Protein AF-A8N029-F1 (afdb_monomer_lite)

pLDDT: mean 88.7, std 11.13, range [41.28, 98.62]

Sequence (222 aa):
MASILTLATRHTQLRDAALRFSTAYKKVTGGRAILIGGGATILLGQMARHTKDLDFNVSKMAPRDVKALNAAGIYVRRIGHTLDRFAATVPESEEDAKDAISIDLAVQRDINALIPFTREIEGVTVADERLLIVLKIQCLPERSVASSKKVGSDFEDVMWCASRLHEENIQLPESLSKQLSEDVIRNFFEAVARHSGGDREDVSMAKFFLKMAKIIPESFED

Structure (mmCIF, N/CA/C/O backbone):
data_AF-A8N029-F1
#
_entry.id   AF-A8N029-F1
#
loop_
_atom_site.group_PDB
_atom_site.id
_atom_site.type_symbol
_atom_site.label_atom_id
_atom_site.label_alt_id
_atom_site.label_comp_id
_atom_site.label_asym_id
_atom_site.label_entity_id
_atom_site.label_seq_id
_atom_site.pdbx_PDB_ins_code
_atom_site.Cartn_x
_atom_site.Cartn_y
_atom_site.Cartn_z
_atom_site.occupancy
_atom_site.B_iso_or_equiv
_atom_site.auth_seq_id
_atom_site.auth_comp_id
_atom_site.auth_asym_id
_atom_site.auth_atom_id
_atom_site.pdbx_PDB_model_num
ATOM 1 N N . MET A 1 1 ? -7.042 -26.955 -11.663 1.00 46.53 1 MET A N 1
ATOM 2 C CA . MET A 1 1 ? -8.332 -26.347 -11.258 1.00 46.53 1 MET A CA 1
ATOM 3 C C . MET A 1 1 ? -8.443 -26.038 -9.760 1.00 46.53 1 MET A C 1
ATOM 5 O O . MET A 1 1 ? -9.189 -25.131 -9.427 1.00 46.53 1 MET A O 1
ATOM 9 N N . ALA A 1 2 ? -7.675 -26.678 -8.864 1.00 41.28 2 ALA A N 1
ATOM 10 C CA . ALA A 1 2 ? -7.708 -26.372 -7.425 1.00 41.28 2 ALA A CA 1
ATOM 11 C C . ALA A 1 2 ? -7.081 -25.014 -7.008 1.00 41.28 2 ALA A C 1
ATOM 13 O O . ALA A 1 2 ? -7.445 -24.502 -5.959 1.00 41.28 2 ALA A O 1
ATOM 14 N N . SER A 1 3 ? -6.185 -24.399 -7.801 1.00 57.47 3 SER A N 1
ATOM 15 C CA . SER A 1 3 ? -5.444 -23.188 -7.373 1.00 57.47 3 SER A CA 1
ATOM 16 C C . SER A 1 3 ? -6.160 -21.846 -7.602 1.00 57.47 3 SER A C 1
ATOM 18 O O . SER A 1 3 ? -5.844 -20.866 -6.930 1.00 57.47 3 SER A O 1
ATOM 20 N N . ILE A 1 4 ? -7.126 -21.778 -8.525 1.00 56.44 4 ILE A N 1
ATOM 21 C CA . ILE A 1 4 ? -7.834 -20.525 -8.857 1.00 56.44 4 ILE A CA 1
ATOM 22 C C . ILE A 1 4 ? -8.917 -20.224 -7.814 1.00 56.44 4 ILE A C 1
ATOM 24 O O . ILE A 1 4 ? -9.012 -19.097 -7.334 1.00 56.44 4 ILE A O 1
ATOM 28 N N . LEU A 1 5 ? -9.673 -21.247 -7.396 1.00 57.19 5 LEU A N 1
ATOM 29 C CA . LEU A 1 5 ? -10.669 -21.134 -6.323 1.00 57.19 5 LEU A CA 1
ATOM 30 C C . LEU A 1 5 ? -10.025 -20.667 -5.011 1.00 57.19 5 LEU A C 1
ATOM 32 O O . LEU A 1 5 ? -10.548 -19.769 -4.363 1.00 57.19 5 LEU A O 1
ATOM 36 N N . THR A 1 6 ? -8.838 -21.180 -4.672 1.00 73.38 6 THR A N 1
ATOM 37 C CA . THR A 1 6 ? -8.113 -20.756 -3.464 1.00 73.38 6 THR A CA 1
ATOM 38 C C . THR A 1 6 ? -7.617 -19.311 -3.528 1.00 73.38 6 THR A C 1
ATOM 40 O O . THR A 1 6 ? -7.540 -18.650 -2.495 1.00 73.38 6 THR A O 1
ATOM 43 N N . LEU A 1 7 ? -7.289 -18.801 -4.722 1.00 76.44 7 LEU A N 1
ATOM 44 C CA . LEU A 1 7 ? -6.815 -17.425 -4.883 1.00 76.44 7 LEU A CA 1
ATOM 45 C C . LEU A 1 7 ? -7.958 -16.414 -4.758 1.00 76.44 7 LEU A C 1
ATOM 47 O O . LEU A 1 7 ? -7.832 -15.448 -4.011 1.00 76.44 7 LEU A O 1
ATOM 51 N N . ALA A 1 8 ? -9.088 -16.674 -5.421 1.00 79.50 8 ALA A N 1
ATOM 52 C CA . ALA A 1 8 ? -10.272 -15.821 -5.339 1.00 79.50 8 ALA A CA 1
ATOM 53 C C . ALA A 1 8 ? -10.838 -15.755 -3.909 1.00 79.50 8 ALA A C 1
ATOM 55 O O . ALA A 1 8 ? -11.183 -14.675 -3.419 1.00 79.50 8 ALA A O 1
ATOM 56 N N . THR A 1 9 ? -10.860 -16.890 -3.197 1.00 84.62 9 THR A N 1
ATOM 57 C CA . THR A 1 9 ? -11.206 -16.915 -1.769 1.00 84.62 9 THR A CA 1
ATOM 58 C C . THR A 1 9 ? -10.245 -16.045 -0.965 1.00 84.62 9 THR A C 1
ATOM 60 O O . THR A 1 9 ? -10.692 -15.228 -0.163 1.00 84.62 9 THR A O 1
ATOM 63 N N . ARG A 1 10 ? -8.934 -16.137 -1.226 1.00 86.69 10 ARG A N 1
ATOM 64 C CA . ARG A 1 10 ? -7.946 -15.331 -0.502 1.00 86.69 10 ARG A CA 1
ATOM 65 C C . ARG A 1 10 ? -8.090 -13.834 -0.759 1.00 86.69 10 ARG A C 1
ATOM 67 O O . ARG A 1 10 ? -7.955 -13.045 0.170 1.00 86.69 10 ARG A O 1
ATOM 74 N N . HIS A 1 11 ? -8.366 -13.429 -1.995 1.00 90.50 11 HIS A N 1
ATOM 75 C CA . HIS A 1 11 ? -8.628 -12.025 -2.325 1.00 90.50 11 HIS A CA 1
ATOM 76 C C . HIS A 1 11 ? -9.855 -11.495 -1.589 1.00 90.50 11 HIS A C 1
ATOM 78 O O . HIS A 1 11 ? -9.804 -10.398 -1.040 1.00 90.50 11 HIS A O 1
ATOM 84 N N . THR A 1 12 ? -10.911 -12.305 -1.499 1.00 90.62 12 THR A N 1
ATOM 85 C CA . THR A 1 12 ? -12.118 -11.962 -0.735 1.00 90.62 12 THR A CA 1
ATOM 86 C C . THR A 1 12 ? -11.794 -11.773 0.749 1.00 90.62 12 THR A C 1
ATOM 88 O O . THR A 1 12 ? -12.123 -10.735 1.312 1.00 90.62 12 THR A O 1
ATOM 91 N N . GLN A 1 13 ? -11.051 -12.704 1.360 1.00 91.00 13 GLN A N 1
ATOM 92 C CA . GLN A 1 13 ? -10.610 -12.595 2.760 1.00 91.00 13 GLN A CA 1
ATOM 93 C C . GLN A 1 13 ? -9.795 -11.318 3.024 1.00 91.00 13 GLN A C 1
ATOM 95 O O . GLN A 1 13 ? -10.033 -10.608 4.001 1.00 91.00 13 GLN A O 1
ATOM 100 N N . LEU A 1 14 ? -8.837 -11.001 2.145 1.00 93.50 14 LEU A N 1
ATOM 101 C CA . LEU A 1 14 ? -8.007 -9.797 2.257 1.00 93.50 14 LEU A CA 1
ATOM 102 C C . LEU A 1 14 ? -8.848 -8.520 2.165 1.00 93.50 14 LEU A C 1
ATOM 104 O O . LEU A 1 14 ? -8.657 -7.594 2.951 1.00 93.50 14 LEU A O 1
ATOM 108 N N . ARG A 1 15 ? -9.791 -8.482 1.226 1.00 94.38 15 ARG A N 1
ATOM 109 C CA . ARG A 1 15 ? -10.701 -7.356 1.018 1.00 94.38 15 ARG A CA 1
ATOM 110 C C . ARG A 1 15 ? -11.621 -7.141 2.218 1.00 94.38 15 ARG A C 1
ATOM 112 O O . ARG A 1 15 ? -11.704 -6.026 2.732 1.00 94.38 15 ARG A O 1
ATOM 119 N N . ASP A 1 16 ? -12.232 -8.206 2.727 1.00 94.00 16 ASP A N 1
ATOM 120 C CA . ASP A 1 16 ? -13.132 -8.140 3.879 1.00 94.00 16 ASP A CA 1
ATOM 121 C C . ASP A 1 16 ? -12.374 -7.715 5.150 1.00 94.00 16 ASP A C 1
ATOM 123 O O . ASP A 1 16 ? -12.857 -6.890 5.932 1.00 94.00 16 ASP A O 1
ATOM 127 N N . ALA A 1 17 ? -11.141 -8.202 5.335 1.00 95.12 17 ALA A N 1
ATOM 128 C CA . ALA A 1 17 ? -10.267 -7.763 6.420 1.00 95.12 17 ALA A CA 1
ATOM 129 C C . ALA A 1 17 ? -9.863 -6.284 6.291 1.00 95.12 17 ALA A C 1
ATOM 131 O O . ALA A 1 17 ? -9.895 -5.557 7.289 1.00 95.12 17 ALA A O 1
ATOM 132 N N . ALA A 1 18 ? -9.537 -5.815 5.081 1.00 97.31 18 ALA A N 1
ATOM 133 C CA . ALA A 1 18 ? -9.213 -4.413 4.817 1.00 97.31 18 ALA A CA 1
ATOM 134 C C . ALA A 1 18 ? -10.403 -3.487 5.125 1.00 97.31 18 ALA A C 1
ATOM 136 O O . ALA A 1 18 ? -10.225 -2.442 5.761 1.00 97.31 18 ALA A O 1
ATOM 137 N N . LEU A 1 19 ? -11.620 -3.892 4.746 1.00 97.25 19 LEU A N 1
ATOM 138 C CA . LEU A 1 19 ? -12.858 -3.163 5.026 1.00 97.25 19 LEU A CA 1
ATOM 139 C C . LEU A 1 19 ? -13.161 -3.103 6.526 1.00 97.25 19 LEU A C 1
ATOM 141 O O . LEU A 1 19 ? -13.432 -2.025 7.070 1.00 97.25 19 LEU A O 1
ATOM 145 N N . ARG A 1 20 ? -13.078 -4.244 7.221 1.00 96.25 20 ARG A N 1
ATOM 146 C CA . ARG A 1 20 ? -13.279 -4.319 8.676 1.00 96.25 20 ARG A CA 1
ATOM 147 C C . ARG A 1 20 ? -12.283 -3.438 9.419 1.00 96.25 20 ARG A C 1
ATOM 149 O O . ARG A 1 20 ? -12.694 -2.651 10.274 1.00 96.25 20 ARG A O 1
ATOM 156 N N . PHE A 1 21 ? -10.999 -3.518 9.063 1.00 97.50 21 PHE A N 1
ATOM 157 C CA . PHE A 1 21 ? -9.966 -2.671 9.652 1.00 97.50 21 PHE A CA 1
ATOM 158 C C . PHE A 1 21 ? -10.242 -1.184 9.403 1.00 97.50 21 PHE A C 1
ATOM 160 O O . PHE A 1 21 ? -10.290 -0.410 10.358 1.00 97.50 21 PHE A O 1
ATOM 167 N N . SER A 1 22 ? -10.485 -0.784 8.150 1.00 97.69 22 SER A N 1
ATOM 168 C CA . SER A 1 22 ? -10.707 0.621 7.774 1.00 97.69 22 SER A CA 1
ATOM 169 C C . SER A 1 22 ? -11.921 1.219 8.489 1.00 97.69 22 SER A C 1
ATOM 171 O O . SER A 1 22 ? -11.853 2.326 9.032 1.00 97.69 22 SER A O 1
ATOM 173 N N . THR A 1 23 ? -13.009 0.450 8.575 1.00 97.00 23 THR A N 1
ATOM 174 C CA . THR A 1 23 ? -14.241 0.841 9.271 1.00 97.00 23 THR A CA 1
ATOM 175 C C . THR A 1 23 ? -14.004 1.013 10.770 1.00 97.00 23 THR A C 1
ATOM 177 O O . THR A 1 23 ? -14.351 2.052 11.342 1.00 97.00 23 THR A O 1
ATOM 180 N N . ALA A 1 24 ? -13.383 0.020 11.416 1.00 97.19 24 ALA A N 1
ATOM 181 C CA . ALA A 1 24 ? -13.086 0.061 12.845 1.00 97.19 24 ALA A CA 1
ATOM 182 C C . ALA A 1 24 ? -12.118 1.203 13.185 1.00 97.19 24 ALA A C 1
ATOM 184 O O . ALA A 1 24 ? -12.373 1.972 14.113 1.00 97.19 24 ALA A O 1
ATOM 185 N N . TYR A 1 25 ? -11.051 1.372 12.400 1.00 97.94 25 TYR A N 1
ATOM 186 C CA . TYR A 1 25 ? -10.054 2.418 12.599 1.00 97.94 25 TYR A CA 1
ATOM 187 C C . TYR A 1 25 ? -10.659 3.816 12.480 1.00 97.94 25 TYR A C 1
ATOM 189 O O . TYR A 1 25 ? -10.462 4.644 13.377 1.00 97.94 25 TYR A O 1
ATOM 197 N N . LYS A 1 26 ? -11.452 4.075 11.433 1.00 97.19 26 LYS A N 1
ATOM 198 C CA . LYS A 1 26 ? -12.150 5.355 11.257 1.00 97.19 26 LYS A CA 1
ATOM 199 C C . LYS A 1 26 ? -13.109 5.632 12.415 1.00 97.19 26 LYS A C 1
ATOM 201 O O . LYS A 1 26 ? -13.096 6.735 12.956 1.00 97.19 26 LYS A O 1
ATOM 206 N N . LYS A 1 27 ? -13.896 4.635 12.837 1.00 97.00 27 LYS A N 1
ATOM 207 C CA . LYS A 1 27 ? -14.861 4.763 13.943 1.00 97.00 27 LYS A CA 1
ATOM 208 C C . LYS A 1 27 ? -14.186 5.055 15.284 1.00 97.00 27 LYS A C 1
ATOM 210 O O . LYS A 1 27 ? -14.653 5.909 16.028 1.00 97.00 27 LYS A O 1
ATOM 215 N N . VAL A 1 28 ? -13.112 4.335 15.599 1.00 96.69 28 VAL A N 1
ATOM 216 C CA . VAL A 1 28 ? -12.443 4.403 16.905 1.00 96.69 28 VAL A CA 1
ATOM 217 C C . VAL A 1 28 ? -11.551 5.635 17.024 1.00 96.69 28 VAL A C 1
ATOM 219 O O . VAL A 1 28 ? -11.531 6.290 18.063 1.00 96.69 28 VAL A O 1
ATOM 222 N N . THR A 1 29 ? -10.800 5.954 15.970 1.00 95.38 29 THR A N 1
ATOM 223 C CA . THR A 1 29 ? -9.753 6.983 16.041 1.00 95.38 29 THR A CA 1
ATOM 224 C C . THR A 1 29 ? -10.176 8.311 15.414 1.00 95.38 29 THR A C 1
ATOM 226 O O . THR A 1 29 ? -9.552 9.343 15.684 1.00 95.38 29 THR A O 1
ATOM 229 N N . GLY A 1 30 ? -11.185 8.309 14.533 1.00 94.81 30 GLY A N 1
ATOM 230 C CA . GLY A 1 30 ? -11.481 9.429 13.632 1.00 94.81 30 GLY A CA 1
ATOM 231 C C . GLY A 1 30 ? -10.340 9.743 12.652 1.00 94.81 30 GLY A C 1
ATOM 232 O O . GLY A 1 30 ? -10.315 10.821 12.065 1.00 94.81 30 GLY A O 1
ATOM 233 N N . GLY A 1 31 ? -9.342 8.862 12.551 1.00 94.88 31 GLY A N 1
ATOM 234 C CA . GLY A 1 31 ? -8.163 9.016 11.712 1.00 94.88 31 GLY A CA 1
ATOM 235 C C . GLY A 1 31 ? -8.374 8.531 10.280 1.00 94.88 31 GLY A C 1
ATOM 236 O O . GLY A 1 31 ? -9.434 8.027 9.913 1.00 94.88 31 GLY A O 1
ATOM 237 N N . ARG A 1 32 ? -7.316 8.670 9.479 1.00 96.38 32 ARG A N 1
ATOM 238 C CA . ARG A 1 32 ? -7.226 8.160 8.105 1.00 96.38 32 ARG A CA 1
ATOM 239 C C . ARG A 1 32 ? -6.322 6.934 8.050 1.00 96.38 32 ARG A C 1
ATOM 241 O O . ARG A 1 32 ? -5.316 6.898 8.762 1.00 96.38 32 ARG A O 1
ATOM 248 N N . ALA A 1 33 ? -6.678 5.976 7.208 1.00 98.06 33 ALA A N 1
ATOM 249 C CA . ALA A 1 33 ? -5.880 4.801 6.894 1.00 98.06 33 ALA A CA 1
ATOM 250 C C . ALA A 1 33 ? -5.825 4.658 5.370 1.00 98.06 33 ALA A C 1
ATOM 252 O O . ALA A 1 33 ? -6.844 4.866 4.720 1.00 98.06 33 ALA A O 1
ATOM 253 N N . ILE A 1 34 ? -4.656 4.350 4.816 1.00 98.62 34 ILE A N 1
ATOM 254 C CA . ILE A 1 34 ? -4.447 4.114 3.385 1.00 98.62 34 ILE A CA 1
ATOM 255 C C . ILE A 1 34 ? -3.871 2.711 3.236 1.00 98.62 34 ILE A C 1
ATOM 257 O O . ILE A 1 34 ? -2.787 2.447 3.760 1.00 98.62 34 ILE A O 1
ATOM 261 N N . LEU A 1 35 ? -4.588 1.831 2.537 1.00 98.62 35 LEU A N 1
ATOM 262 C CA . LEU A 1 35 ? -4.084 0.517 2.150 1.00 98.62 35 LEU A CA 1
ATOM 263 C C . LEU A 1 35 ? -3.001 0.697 1.080 1.00 98.62 35 LEU A C 1
ATOM 265 O O . LEU A 1 35 ? -3.233 1.364 0.071 1.00 98.62 35 LEU A O 1
ATOM 269 N N . ILE A 1 36 ? -1.837 0.089 1.295 1.00 97.69 36 ILE A N 1
ATOM 270 C CA . ILE A 1 36 ? -0.697 0.082 0.372 1.00 97.69 36 ILE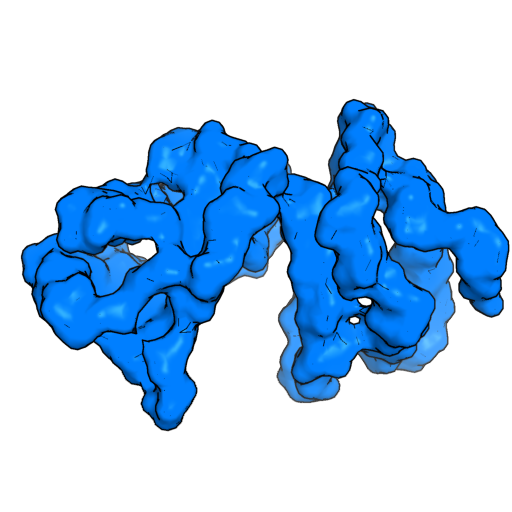 A CA 1
ATOM 271 C C . ILE A 1 36 ? -0.263 -1.366 0.076 1.00 97.69 36 ILE A C 1
ATOM 273 O O . ILE A 1 36 ? -0.915 -2.331 0.483 1.00 97.69 36 ILE A O 1
ATOM 277 N N . GLY A 1 37 ? 0.847 -1.528 -0.646 1.00 94.69 37 GLY A N 1
ATOM 278 C CA . GLY A 1 37 ? 1.487 -2.829 -0.834 1.00 94.69 37 GLY A CA 1
ATOM 279 C C . GLY A 1 37 ? 0.667 -3.798 -1.689 1.00 94.69 37 GLY A C 1
ATOM 280 O O . GLY A 1 37 ? -0.146 -3.393 -2.514 1.00 94.69 37 GLY A O 1
ATOM 281 N N . GLY A 1 38 ? 0.898 -5.101 -1.504 1.00 94.50 38 GLY A N 1
ATOM 282 C CA . GLY A 1 38 ? 0.285 -6.132 -2.353 1.00 94.50 38 GLY A CA 1
ATOM 283 C C . GLY A 1 38 ? -1.240 -6.212 -2.221 1.00 94.50 38 GLY A C 1
ATOM 284 O O . GLY A 1 38 ? -1.920 -6.541 -3.189 1.00 94.50 38 GLY A O 1
ATOM 285 N N . GLY A 1 39 ? -1.786 -5.884 -1.043 1.00 95.88 39 GLY A N 1
ATOM 286 C CA . GLY A 1 39 ? -3.234 -5.819 -0.828 1.00 95.88 39 GLY A CA 1
ATOM 287 C C . GLY A 1 39 ? -3.886 -4.720 -1.667 1.00 95.88 39 GLY A C 1
ATOM 288 O O . GLY A 1 39 ? -4.894 -4.971 -2.323 1.00 95.88 39 GLY A O 1
ATOM 289 N N . ALA A 1 40 ? -3.276 -3.530 -1.712 1.00 97.62 40 ALA A N 1
ATOM 290 C CA . ALA A 1 40 ? -3.733 -2.438 -2.570 1.00 97.62 40 ALA A CA 1
ATOM 291 C C . ALA A 1 40 ? -3.695 -2.822 -4.054 1.00 97.62 40 ALA A C 1
ATOM 293 O O . ALA A 1 40 ? -4.679 -2.633 -4.763 1.00 97.62 40 ALA A O 1
ATOM 294 N N . THR A 1 41 ? -2.594 -3.433 -4.499 1.00 96.56 41 THR A N 1
ATOM 295 C CA . THR A 1 41 ? -2.418 -3.896 -5.880 1.00 96.56 41 THR A CA 1
ATOM 296 C C . THR A 1 41 ? -3.506 -4.888 -6.320 1.00 96.56 41 THR A C 1
ATOM 298 O O . THR A 1 41 ? -4.029 -4.789 -7.431 1.00 96.56 41 THR A O 1
ATOM 301 N N . ILE A 1 42 ? -3.918 -5.810 -5.438 1.00 95.44 42 ILE A N 1
ATOM 302 C CA . ILE A 1 42 ? -5.051 -6.716 -5.699 1.00 95.44 42 ILE A CA 1
ATOM 303 C C . ILE A 1 42 ? -6.355 -5.926 -5.836 1.00 95.44 42 ILE A C 1
ATOM 305 O O . ILE A 1 42 ? -7.076 -6.121 -6.811 1.00 95.44 42 ILE A O 1
ATOM 309 N N . LEU A 1 43 ? -6.653 -5.023 -4.894 1.00 95.88 43 LEU A N 1
ATOM 310 C CA . LEU A 1 43 ? -7.897 -4.241 -4.911 1.00 95.88 43 LEU A CA 1
ATOM 311 C C . LEU A 1 43 ? -8.003 -3.311 -6.131 1.00 95.88 43 LEU A C 1
ATOM 313 O O . LEU A 1 43 ? -9.112 -3.018 -6.569 1.00 95.88 43 LEU A O 1
ATOM 317 N N . LEU A 1 44 ? -6.877 -2.882 -6.705 1.00 95.75 44 LEU A N 1
ATOM 318 C CA . LEU A 1 44 ? -6.845 -2.101 -7.944 1.00 95.75 44 LEU A CA 1
ATOM 319 C C . LEU A 1 44 ? -6.994 -2.938 -9.225 1.00 95.75 44 LEU A C 1
ATOM 321 O O . LEU A 1 44 ? -7.116 -2.360 -10.303 1.00 95.75 44 LEU A O 1
ATOM 325 N N . GLY A 1 45 ? -6.986 -4.273 -9.143 1.00 93.38 45 GLY A N 1
ATOM 326 C CA . GLY A 1 45 ? -7.288 -5.136 -10.288 1.00 93.38 45 GLY A CA 1
ATOM 327 C C . GLY A 1 45 ? -6.210 -6.146 -10.685 1.00 93.38 45 GLY A C 1
ATOM 328 O O . GLY A 1 45 ? -6.443 -6.917 -11.617 1.00 93.38 45 GLY A O 1
ATOM 329 N N . GLN A 1 46 ? -5.049 -6.209 -10.019 1.00 93.19 46 GLN A N 1
ATOM 330 C CA . GLN A 1 46 ? -4.011 -7.190 -10.371 1.00 93.19 46 GLN A CA 1
ATOM 331 C C . GLN A 1 46 ? -4.351 -8.591 -9.830 1.00 93.19 46 GLN A C 1
ATOM 333 O O . GLN A 1 46 ? -3.799 -9.063 -8.837 1.00 93.19 46 GLN A O 1
ATOM 338 N N . MET A 1 47 ? -5.260 -9.293 -10.507 1.00 87.12 47 MET A N 1
ATOM 339 C CA . MET A 1 47 ? -5.803 -10.584 -10.050 1.00 87.12 47 MET A CA 1
ATOM 340 C C . MET A 1 47 ? -4.781 -11.734 -10.019 1.00 87.12 47 MET A C 1
ATOM 342 O O . MET A 1 47 ? -5.003 -12.738 -9.349 1.00 87.12 47 MET A O 1
ATOM 346 N N . ALA A 1 48 ? -3.644 -11.607 -10.708 1.00 88.50 48 ALA A N 1
ATOM 347 C CA . ALA A 1 48 ? -2.552 -12.583 -10.628 1.00 88.50 48 ALA A CA 1
ATOM 348 C C . ALA A 1 48 ? -1.686 -12.416 -9.362 1.00 88.50 48 ALA A C 1
ATOM 350 O O . ALA A 1 48 ? -0.846 -13.263 -9.063 1.00 88.50 48 ALA A O 1
ATOM 351 N N . ARG A 1 49 ? -1.862 -11.323 -8.606 1.00 90.00 49 ARG A N 1
ATOM 352 C CA . ARG A 1 49 ? -1.018 -11.001 -7.459 1.00 90.00 49 ARG A CA 1
ATOM 353 C C . ARG A 1 49 ? -1.365 -11.864 -6.245 1.00 90.00 49 ARG A C 1
ATOM 355 O O . ARG A 1 49 ? -2.514 -11.951 -5.807 1.00 90.00 49 ARG A O 1
ATOM 362 N N . HIS A 1 50 ? -0.331 -12.449 -5.643 1.00 89.38 50 HIS A N 1
ATOM 363 C CA . HIS A 1 50 ? -0.441 -13.261 -4.430 1.00 89.38 50 HIS A CA 1
ATOM 364 C C . HIS A 1 50 ? 0.122 -12.540 -3.201 1.00 89.38 50 HIS A C 1
ATOM 366 O O . HIS A 1 50 ? 1.337 -12.442 -3.053 1.00 89.38 50 HIS A O 1
ATOM 372 N N . THR A 1 51 ? -0.729 -12.114 -2.269 1.00 90.56 51 THR A N 1
ATOM 373 C CA . THR A 1 51 ? -0.293 -11.632 -0.947 1.00 90.56 51 THR A CA 1
ATOM 374 C C . THR A 1 51 ? -1.003 -12.383 0.176 1.00 90.56 51 THR A C 1
ATOM 376 O O . THR A 1 51 ? -2.036 -13.022 -0.040 1.00 90.56 51 THR A O 1
ATOM 379 N N . LYS A 1 52 ? -0.429 -12.353 1.379 1.00 90.38 52 LYS A N 1
ATOM 380 C CA . LYS A 1 52 ? -1.005 -13.000 2.570 1.00 90.38 52 LYS A CA 1
ATOM 381 C C . LYS A 1 52 ? -1.382 -12.004 3.656 1.00 90.38 52 LYS A C 1
ATOM 383 O O . LYS A 1 52 ? -2.205 -12.344 4.502 1.00 90.38 52 LYS A O 1
ATOM 388 N N . ASP A 1 53 ? -0.788 -10.827 3.616 1.00 92.31 53 ASP A N 1
ATOM 389 C CA . ASP A 1 53 ? -0.897 -9.741 4.570 1.00 92.31 53 ASP A CA 1
ATOM 390 C C . ASP A 1 53 ? -1.387 -8.461 3.886 1.00 92.31 53 ASP A C 1
ATOM 392 O O . ASP A 1 53 ? -1.439 -8.348 2.655 1.00 92.31 53 ASP A O 1
ATOM 396 N N . LEU A 1 54 ? -1.798 -7.518 4.727 1.00 96.94 54 LEU A N 1
ATOM 397 C CA . LEU A 1 54 ? -2.174 -6.165 4.347 1.00 96.94 54 LEU A CA 1
ATOM 398 C C . LEU A 1 54 ? -1.169 -5.181 4.946 1.00 96.94 54 LEU A C 1
ATOM 400 O O . LEU A 1 54 ? -0.691 -5.380 6.059 1.00 96.94 54 LEU A O 1
ATOM 404 N N . ASP A 1 55 ? -0.918 -4.083 4.248 1.00 97.19 55 ASP A N 1
ATOM 405 C CA . ASP A 1 55 ? -0.059 -3.003 4.721 1.00 97.19 55 ASP A CA 1
ATOM 406 C C . ASP A 1 55 ? -0.881 -1.710 4.741 1.00 97.19 55 ASP A C 1
ATOM 408 O O . ASP A 1 55 ? -1.474 -1.341 3.727 1.00 97.19 55 ASP A O 1
ATOM 412 N N . PHE A 1 56 ? -0.929 -1.007 5.873 1.00 98.44 56 PHE A N 1
ATOM 413 C CA . PHE A 1 56 ? -1.600 0.290 5.974 1.00 98.44 56 PHE A CA 1
ATOM 414 C C . PHE A 1 56 ? -0.677 1.374 6.521 1.00 98.44 56 PHE A C 1
ATOM 416 O O . PHE A 1 56 ? -0.061 1.228 7.578 1.00 98.44 56 PHE A O 1
ATOM 423 N N . ASN A 1 57 ? -0.719 2.532 5.868 1.00 98.06 57 ASN A N 1
ATOM 424 C CA . ASN A 1 57 ? -0.311 3.786 6.486 1.00 98.06 57 ASN A CA 1
ATOM 425 C C . ASN A 1 57 ? -1.497 4.366 7.261 1.00 98.06 57 ASN A C 1
ATOM 427 O O . ASN A 1 57 ? -2.599 4.474 6.726 1.00 98.06 57 ASN A O 1
ATOM 431 N N . VAL A 1 58 ? -1.289 4.765 8.514 1.00 97.75 58 VAL A N 1
ATOM 432 C CA . VAL A 1 58 ? -2.329 5.324 9.386 1.00 97.75 58 VAL A CA 1
ATOM 433 C C . VAL A 1 58 ? -1.927 6.689 9.933 1.00 97.75 58 VAL A C 1
ATOM 435 O O . VAL A 1 58 ? -0.768 6.943 10.235 1.00 97.75 58 VAL A O 1
ATOM 438 N N . SER A 1 59 ? -2.894 7.590 10.094 1.00 96.88 59 SER A N 1
ATOM 439 C CA . SER A 1 59 ? -2.631 8.980 10.505 1.00 96.88 59 SER A CA 1
ATOM 440 C C . SER A 1 59 ? -2.064 9.133 11.919 1.00 96.88 59 SER A C 1
ATOM 442 O O . SER A 1 59 ? -1.363 10.098 12.216 1.00 96.88 59 SER A O 1
ATOM 444 N N . LYS A 1 60 ? -2.433 8.220 12.821 1.00 94.88 60 LYS A N 1
ATOM 445 C CA . LYS A 1 60 ? -2.091 8.259 14.246 1.00 94.88 60 LYS A CA 1
ATOM 446 C C . LYS A 1 60 ? -2.370 6.913 14.904 1.00 94.88 60 LYS A C 1
ATOM 448 O O . LYS A 1 60 ? -3.241 6.168 14.455 1.00 94.88 60 LYS A O 1
ATOM 453 N N . MET A 1 61 ? -1.675 6.638 15.999 1.00 94.88 61 MET A N 1
ATOM 454 C CA . MET A 1 61 ? -1.969 5.494 16.857 1.00 94.88 61 MET A CA 1
ATOM 455 C C . MET A 1 61 ? -1.492 5.778 18.285 1.00 94.88 61 MET A C 1
ATOM 457 O O . MET A 1 61 ? -0.292 5.789 18.559 1.00 94.88 61 MET A O 1
ATOM 461 N N . ALA A 1 62 ? -2.423 6.030 19.203 1.00 93.12 62 ALA A N 1
ATOM 462 C CA . ALA A 1 62 ? -2.147 6.185 20.630 1.00 93.12 62 ALA A CA 1
ATOM 463 C C . ALA A 1 62 ? -2.491 4.900 21.414 1.00 93.12 62 ALA A C 1
ATOM 465 O O . ALA A 1 62 ? -3.293 4.090 20.948 1.00 93.12 62 ALA A O 1
ATOM 466 N N . PRO A 1 63 ? -1.981 4.713 22.650 1.00 93.19 63 PRO A N 1
ATOM 467 C CA . PRO A 1 63 ? -2.312 3.538 23.467 1.00 93.19 63 PRO A CA 1
ATOM 468 C C . PRO A 1 63 ? -3.821 3.319 23.679 1.00 93.19 63 PRO A C 1
ATOM 470 O O . PRO A 1 63 ? -4.290 2.182 23.718 1.00 93.19 63 PRO A O 1
ATOM 473 N N . ARG A 1 64 ? -4.601 4.405 23.770 1.00 95.31 64 ARG A N 1
ATOM 474 C CA . ARG A 1 64 ? -6.070 4.334 23.863 1.00 95.31 64 ARG A CA 1
ATOM 475 C C . ARG A 1 64 ? -6.724 3.794 22.587 1.00 95.31 64 ARG A C 1
ATOM 477 O O . ARG A 1 64 ? -7.710 3.073 22.682 1.00 95.31 64 ARG A O 1
ATOM 484 N N . ASP A 1 65 ? -6.154 4.116 21.427 1.00 96.06 65 ASP A N 1
ATOM 485 C CA . ASP A 1 65 ? -6.662 3.694 20.121 1.00 96.06 65 ASP A CA 1
ATOM 486 C C . ASP A 1 65 ? -6.440 2.187 19.952 1.00 96.06 65 ASP A C 1
ATOM 488 O O . ASP A 1 65 ? -7.353 1.475 19.550 1.00 96.06 65 ASP A O 1
ATOM 492 N N . VAL A 1 66 ? -5.274 1.685 20.380 1.00 95.12 66 VAL A N 1
ATOM 493 C CA . VAL A 1 66 ? -4.965 0.245 20.438 1.00 95.12 66 VAL A CA 1
ATOM 494 C C . VAL A 1 66 ? -5.989 -0.501 21.295 1.00 95.12 66 VAL A C 1
ATOM 496 O O . VAL A 1 66 ? -6.576 -1.481 20.845 1.00 95.12 66 VAL A O 1
ATOM 499 N N . LYS A 1 67 ? -6.261 -0.023 22.518 1.00 95.25 67 LYS A N 1
ATOM 500 C CA . LYS A 1 67 ? -7.249 -0.658 23.406 1.00 95.25 67 LYS A CA 1
ATOM 501 C C . LYS A 1 67 ? -8.645 -0.689 22.777 1.00 95.25 67 LYS A C 1
ATOM 503 O O . LYS A 1 67 ? -9.343 -1.693 22.890 1.00 95.25 67 LYS A O 1
ATOM 508 N N . ALA A 1 68 ? -9.052 0.401 22.131 1.00 96.38 68 ALA A N 1
ATOM 509 C CA . ALA A 1 68 ? -10.369 0.508 21.520 1.00 96.38 68 ALA A CA 1
ATOM 510 C C . ALA A 1 68 ? -10.500 -0.315 20.223 1.00 96.38 68 ALA A C 1
ATOM 512 O O . ALA A 1 68 ? -11.560 -0.885 19.985 1.00 96.38 68 ALA A O 1
ATOM 513 N N . LEU A 1 69 ? -9.430 -0.458 19.434 1.00 96.44 69 LEU A N 1
ATOM 514 C CA . LEU A 1 69 ? -9.380 -1.384 18.296 1.00 96.44 69 LEU A CA 1
ATOM 515 C C . LEU A 1 69 ? -9.476 -2.843 18.754 1.00 96.44 69 LEU A C 1
ATOM 517 O O . LEU A 1 69 ? -10.277 -3.596 18.203 1.00 96.44 69 LEU A O 1
ATOM 521 N N . ASN A 1 70 ? -8.761 -3.211 19.823 1.00 95.25 70 ASN A N 1
ATOM 522 C CA . ASN A 1 70 ? -8.844 -4.555 20.404 1.00 95.25 70 ASN A CA 1
ATOM 523 C C . ASN A 1 70 ? -10.267 -4.868 20.885 1.00 95.25 70 ASN A C 1
ATOM 525 O O . ASN A 1 70 ? -10.772 -5.960 20.646 1.00 95.25 70 ASN A O 1
ATOM 529 N N . ALA A 1 71 ? -10.941 -3.896 21.509 1.00 93.44 71 ALA A N 1
ATOM 530 C CA . ALA A 1 71 ? -12.342 -4.028 21.912 1.00 93.44 71 ALA A CA 1
ATOM 531 C C . ALA A 1 71 ? -13.315 -4.123 20.718 1.00 93.44 71 ALA A C 1
ATOM 533 O O . ALA A 1 71 ? -14.419 -4.632 20.875 1.00 93.44 71 ALA A O 1
ATOM 534 N N . ALA A 1 72 ? -12.912 -3.653 19.535 1.00 93.25 72 ALA A N 1
ATOM 535 C CA . ALA A 1 72 ? -13.662 -3.774 18.286 1.00 93.25 72 ALA A CA 1
ATOM 536 C C . ALA A 1 72 ? -13.313 -5.048 17.485 1.00 93.25 72 ALA A C 1
ATOM 538 O O . ALA A 1 72 ? -13.706 -5.159 16.324 1.00 93.25 72 ALA A O 1
ATOM 539 N N . GLY A 1 73 ? -12.562 -5.989 18.070 1.00 92.00 73 GLY A N 1
ATOM 540 C CA . GLY A 1 73 ? -12.188 -7.252 17.423 1.00 92.00 73 GLY A CA 1
ATOM 541 C C . GLY A 1 73 ? -11.019 -7.145 16.438 1.00 92.00 73 GLY A C 1
ATOM 542 O O . GLY A 1 73 ? -10.816 -8.048 15.630 1.00 92.00 73 GLY A O 1
ATOM 543 N N . ILE A 1 74 ? -10.251 -6.051 16.484 1.00 94.81 74 ILE A N 1
ATOM 544 C CA . ILE A 1 74 ? -9.023 -5.862 15.703 1.00 94.81 74 ILE A CA 1
ATOM 545 C C . ILE A 1 74 ? -7.8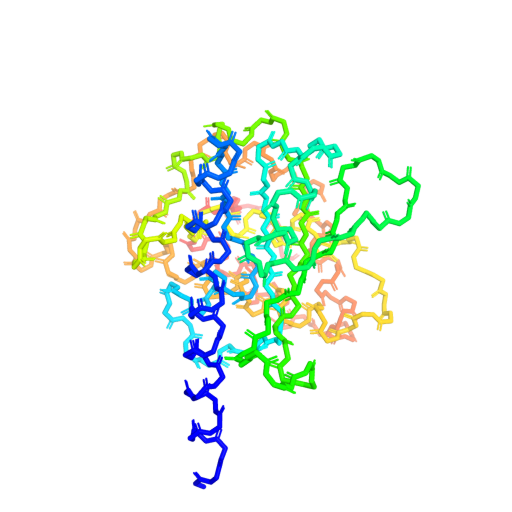45 -5.911 16.673 1.00 94.81 74 ILE A C 1
ATOM 547 O O . ILE A 1 74 ? -7.599 -4.948 17.395 1.00 94.81 74 ILE A O 1
ATOM 551 N N . TYR A 1 75 ? -7.108 -7.020 16.705 1.00 93.94 75 TYR A N 1
ATOM 552 C CA . TYR A 1 75 ? -6.041 -7.212 17.688 1.00 93.94 75 TYR A CA 1
ATOM 553 C C . TYR A 1 75 ? -4.764 -6.494 17.262 1.00 93.94 75 TYR A C 1
ATOM 555 O O . TYR A 1 75 ? -4.005 -7.000 16.442 1.00 93.94 75 TYR A O 1
ATOM 563 N N . VAL A 1 76 ? -4.522 -5.317 17.831 1.00 94.94 76 VAL A N 1
ATOM 564 C CA . VAL A 1 76 ? -3.369 -4.455 17.579 1.00 94.94 76 VAL A CA 1
ATOM 565 C C . VAL A 1 76 ? -2.346 -4.556 18.708 1.00 94.94 76 VAL A C 1
ATOM 567 O O . VAL A 1 76 ? -2.675 -4.532 19.898 1.00 94.94 76 VAL A O 1
ATOM 570 N N . ARG A 1 77 ? -1.068 -4.596 18.333 1.00 93.56 77 ARG A N 1
ATOM 571 C CA . ARG A 1 77 ? 0.084 -4.492 19.238 1.00 93.56 77 ARG A CA 1
ATOM 572 C C . ARG A 1 77 ? 1.206 -3.685 18.592 1.00 93.56 77 ARG A C 1
ATOM 574 O O . ARG A 1 77 ? 1.383 -3.716 17.378 1.00 93.56 77 ARG A O 1
ATOM 581 N N . ARG A 1 78 ? 2.007 -2.989 19.398 1.00 92.00 78 ARG A N 1
ATOM 582 C CA . ARG A 1 78 ? 3.213 -2.301 18.908 1.00 92.00 78 ARG A CA 1
ATOM 583 C C . ARG A 1 78 ? 4.285 -3.323 18.499 1.00 92.00 78 ARG A C 1
ATOM 585 O O . ARG A 1 78 ? 4.386 -4.381 19.123 1.00 92.00 78 ARG A O 1
ATOM 592 N N . ILE A 1 79 ? 5.065 -3.020 17.458 1.00 89.69 79 ILE A N 1
ATOM 593 C CA . ILE A 1 79 ? 6.207 -3.840 17.021 1.00 89.69 79 ILE A CA 1
ATOM 594 C C . ILE A 1 79 ? 7.510 -3.123 17.372 1.00 89.69 79 ILE A C 1
ATOM 596 O O . ILE A 1 79 ? 7.723 -1.988 16.959 1.00 89.69 79 ILE A O 1
ATOM 600 N N . GLY A 1 80 ? 8.409 -3.814 18.075 1.00 78.19 80 GLY A N 1
ATOM 601 C CA . GLY A 1 80 ? 9.753 -3.314 18.363 1.00 78.19 80 GLY A CA 1
ATOM 602 C C . GLY A 1 80 ? 9.778 -2.060 19.244 1.00 78.19 80 GLY A C 1
ATOM 603 O O . GLY A 1 80 ? 8.842 -1.775 19.992 1.00 78.19 80 GLY A O 1
ATOM 604 N N . HIS A 1 81 ? 10.887 -1.323 19.164 1.00 73.25 81 HIS A N 1
ATOM 605 C CA . HIS A 1 81 ? 11.112 -0.091 19.930 1.00 73.25 81 HIS A CA 1
ATOM 606 C C . HIS A 1 81 ? 10.700 1.182 19.176 1.00 73.25 81 HIS A C 1
ATOM 608 O O . HIS A 1 81 ? 10.752 2.272 19.744 1.00 73.25 81 HIS A O 1
ATOM 614 N N . THR A 1 82 ? 10.294 1.073 17.907 1.00 73.75 82 THR A N 1
ATOM 615 C CA . THR A 1 82 ? 9.877 2.229 17.111 1.00 73.75 82 THR A CA 1
ATOM 616 C C . THR A 1 82 ? 8.474 2.669 17.521 1.00 73.75 82 THR A C 1
ATOM 618 O O . THR A 1 82 ? 7.569 1.861 17.738 1.00 73.75 82 THR A O 1
ATOM 621 N N . LEU A 1 83 ? 8.279 3.981 17.670 1.00 77.31 83 LEU A N 1
ATOM 622 C CA . LEU A 1 83 ? 7.000 4.512 18.145 1.00 77.31 83 LEU A CA 1
ATOM 623 C C . LEU A 1 83 ? 5.884 4.413 17.091 1.00 77.31 83 LEU A C 1
ATOM 625 O O . LEU A 1 83 ? 4.708 4.459 17.458 1.00 77.31 83 LEU A O 1
ATOM 629 N N . ASP A 1 84 ? 6.253 4.200 15.830 1.00 90.56 84 ASP A N 1
ATOM 630 C CA . ASP A 1 84 ? 5.389 4.399 14.668 1.00 90.56 84 ASP A CA 1
ATOM 631 C C . ASP A 1 84 ? 5.004 3.093 13.946 1.00 90.56 84 ASP A C 1
ATOM 633 O O . ASP A 1 84 ? 4.413 3.147 12.874 1.00 90.56 84 ASP A O 1
ATOM 637 N N . ARG A 1 85 ? 5.312 1.910 14.504 1.00 93.44 85 ARG A N 1
ATOM 638 C CA . ARG A 1 85 ? 4.997 0.608 13.882 1.00 93.44 85 ARG A CA 1
ATOM 639 C C . ARG A 1 85 ? 4.135 -0.285 14.773 1.00 93.44 85 ARG A C 1
ATOM 641 O O . ARG A 1 85 ? 4.419 -0.475 15.959 1.00 93.44 85 ARG A O 1
ATOM 648 N N . PHE A 1 86 ? 3.097 -0.878 14.191 1.00 95.19 86 PHE A N 1
ATOM 649 C CA . PHE A 1 86 ? 2.167 -1.778 14.873 1.00 95.19 86 PHE A CA 1
ATOM 650 C C . PHE A 1 86 ? 1.839 -2.972 13.976 1.00 95.19 86 PHE A C 1
ATOM 652 O O . PHE A 1 86 ? 1.847 -2.856 12.760 1.00 95.19 86 PHE A O 1
ATOM 659 N N . ALA A 1 87 ? 1.527 -4.113 14.580 1.00 95.06 87 ALA A N 1
ATOM 660 C CA . ALA A 1 87 ? 0.884 -5.216 13.881 1.00 95.06 87 ALA A CA 1
ATOM 661 C C . ALA A 1 87 ? -0.565 -5.251 14.326 1.00 95.06 87 ALA A C 1
ATOM 663 O O . ALA A 1 87 ? -0.838 -5.126 15.525 1.00 95.06 87 ALA A O 1
ATOM 664 N N . ALA A 1 88 ? -1.462 -5.485 13.384 1.00 94.56 88 ALA A N 1
ATOM 665 C CA . ALA A 1 88 ? -2.830 -5.846 13.669 1.00 94.56 88 ALA A CA 1
ATOM 666 C C . ALA A 1 88 ? -3.158 -7.226 13.103 1.00 94.56 88 ALA A C 1
ATOM 668 O O . ALA A 1 88 ? -2.506 -7.732 12.189 1.00 94.56 88 ALA A O 1
ATOM 669 N N . THR A 1 89 ? -4.178 -7.843 13.672 1.00 94.56 89 THR A N 1
ATOM 670 C CA . THR A 1 89 ? -4.694 -9.123 13.219 1.00 94.56 89 THR A CA 1
ATOM 671 C C . THR A 1 89 ? -6.212 -9.044 13.192 1.00 94.56 89 THR A C 1
ATOM 673 O O . THR A 1 89 ? -6.833 -8.670 14.190 1.00 94.56 89 THR A O 1
ATOM 676 N N . VAL A 1 90 ? -6.798 -9.360 12.037 1.00 92.50 90 VAL A N 1
ATOM 677 C CA . VAL A 1 90 ? -8.249 -9.406 11.837 1.00 92.50 90 VAL A CA 1
ATOM 678 C C . VAL A 1 90 ? -8.658 -10.873 11.746 1.00 92.50 90 VAL A C 1
ATOM 680 O O . VAL A 1 90 ? -8.319 -11.523 10.756 1.00 92.50 90 VAL A O 1
ATOM 683 N N . PRO A 1 91 ? -9.326 -11.426 12.769 1.00 85.81 91 PRO A N 1
ATOM 684 C CA . PRO A 1 91 ? -9.747 -12.821 12.751 1.00 85.81 91 PRO A CA 1
ATOM 685 C C . PRO A 1 91 ? -10.904 -13.005 11.761 1.00 85.81 91 PRO A C 1
ATOM 687 O O . PRO A 1 91 ? -11.805 -12.164 11.711 1.00 85.81 91 PRO A O 1
ATOM 690 N N . GLU A 1 92 ? -10.887 -14.074 10.964 1.00 74.19 92 GLU A N 1
ATOM 691 C CA . GLU A 1 92 ? -11.953 -14.370 9.991 1.00 74.19 92 GLU A CA 1
ATOM 692 C C . GLU A 1 92 ? -13.266 -14.793 10.669 1.00 74.19 92 GLU A C 1
ATOM 694 O O . GLU A 1 92 ? -14.340 -14.441 10.185 1.00 74.19 92 GLU A O 1
ATOM 699 N N . SER A 1 93 ? -13.187 -15.429 11.840 1.00 67.50 93 SER A N 1
ATOM 700 C CA . SER A 1 93 ? -14.316 -15.750 12.719 1.00 67.50 93 SER A CA 1
ATOM 701 C C . SER A 1 93 ? -13.974 -15.425 14.178 1.00 67.50 93 SER A C 1
ATOM 703 O O . SER A 1 93 ? -12.808 -15.248 14.525 1.00 67.50 93 SER A O 1
ATOM 705 N N . GLU A 1 94 ? -14.977 -15.342 15.053 1.00 59.91 94 GLU A N 1
ATOM 706 C CA . GLU A 1 94 ? -14.738 -15.184 16.499 1.00 59.91 94 GLU A CA 1
ATOM 707 C C . GLU A 1 94 ? -14.128 -16.448 17.140 1.00 59.91 94 GLU A C 1
ATOM 709 O O . GLU A 1 94 ? -13.588 -16.375 18.243 1.00 59.91 94 GLU A O 1
ATOM 714 N N . GLU A 1 95 ? -14.184 -17.590 16.447 1.00 55.50 95 GLU A N 1
ATOM 715 C CA . GLU A 1 95 ? -13.895 -18.914 17.008 1.00 55.50 95 GLU A CA 1
ATOM 716 C C . GLU A 1 95 ? -12.483 -19.436 16.686 1.00 55.50 95 GLU A C 1
ATOM 718 O O . GLU A 1 95 ? -11.953 -20.216 17.473 1.00 55.50 95 GLU A O 1
ATOM 723 N N . ASP A 1 96 ? -11.820 -18.970 15.614 1.00 54.03 96 ASP A N 1
ATOM 724 C CA . ASP A 1 96 ? -10.501 -19.486 15.214 1.00 54.03 96 ASP A CA 1
ATOM 725 C C . ASP A 1 96 ? -9.483 -18.397 14.826 1.00 54.03 96 ASP A C 1
ATOM 727 O O . ASP A 1 96 ? -9.544 -17.755 13.778 1.00 54.03 96 ASP A O 1
ATOM 731 N N . ALA A 1 97 ? -8.439 -18.254 15.650 1.00 54.31 97 ALA A N 1
ATOM 732 C CA . ALA A 1 97 ? -7.313 -17.349 15.396 1.00 54.31 97 ALA A CA 1
ATOM 733 C C . ALA A 1 97 ? -6.351 -17.837 14.289 1.00 54.31 97 ALA A C 1
ATOM 735 O O . ALA A 1 97 ? -5.453 -17.093 13.889 1.00 54.31 97 ALA A O 1
ATOM 736 N N . LYS A 1 98 ? -6.496 -19.085 13.813 1.00 54.38 98 LYS A N 1
ATOM 737 C CA . LYS A 1 98 ? -5.596 -19.692 12.812 1.00 54.38 98 LYS A CA 1
ATOM 738 C C . LYS A 1 98 ? -5.762 -19.107 11.408 1.00 54.38 98 LYS A C 1
ATOM 740 O O . LYS A 1 98 ? -4.783 -19.093 10.667 1.00 54.38 98 LYS A O 1
ATOM 745 N N . ASP A 1 99 ? -6.934 -18.560 11.098 1.00 67.31 99 ASP A N 1
ATOM 746 C CA . ASP A 1 99 ? -7.251 -17.990 9.783 1.00 67.31 99 ASP A CA 1
ATOM 747 C C . ASP A 1 99 ? -7.176 -16.459 9.765 1.00 67.31 99 ASP A C 1
ATOM 749 O O . ASP A 1 99 ? -7.720 -15.795 8.894 1.00 67.31 99 ASP A O 1
ATOM 753 N N . ALA A 1 100 ? -6.495 -15.850 10.732 1.00 84.94 100 ALA A N 1
ATOM 754 C CA . ALA A 1 100 ? -6.494 -14.403 10.836 1.00 84.94 100 ALA A CA 1
ATOM 755 C C . ALA A 1 100 ? -5.603 -13.711 9.783 1.00 84.94 100 ALA A C 1
ATOM 757 O O . ALA A 1 100 ? -4.473 -14.124 9.499 1.00 84.94 100 ALA A O 1
ATOM 758 N N . ILE A 1 101 ? -6.086 -12.588 9.245 1.00 93.12 101 ILE A N 1
ATOM 759 C CA . ILE A 1 101 ? -5.326 -11.738 8.325 1.00 93.12 101 ILE A CA 1
ATOM 760 C C . ILE A 1 101 ? -4.407 -10.821 9.129 1.00 93.12 101 ILE A C 1
ATOM 762 O O . ILE A 1 101 ? -4.859 -10.030 9.962 1.00 93.12 101 ILE A O 1
ATOM 766 N N . SER A 1 102 ? -3.104 -10.925 8.869 1.00 94.50 102 SER A N 1
ATOM 767 C CA . SER A 1 102 ? -2.102 -10.019 9.433 1.00 94.50 102 SER A CA 1
ATOM 768 C C . SER A 1 102 ? -2.104 -8.683 8.697 1.00 94.50 102 SER A C 1
ATOM 770 O O . SER A 1 102 ? -2.199 -8.647 7.470 1.00 94.50 102 SER A O 1
ATOM 772 N N . ILE A 1 103 ? -1.954 -7.600 9.454 1.00 96.81 103 ILE A N 1
ATOM 773 C CA . ILE A 1 103 ? -1.838 -6.242 8.936 1.00 96.81 103 ILE A CA 1
ATOM 774 C C . ILE A 1 103 ? -0.595 -5.576 9.536 1.00 96.81 103 ILE A C 1
ATOM 776 O O . ILE A 1 103 ? -0.474 -5.498 10.761 1.00 96.81 103 ILE A O 1
ATOM 780 N N . ASP A 1 104 ? 0.309 -5.077 8.698 1.00 96.00 104 ASP A N 1
ATOM 781 C CA . ASP A 1 104 ? 1.383 -4.173 9.115 1.00 96.00 104 ASP A CA 1
ATOM 782 C C . ASP A 1 104 ? 0.877 -2.727 9.086 1.00 96.00 104 ASP A C 1
ATOM 784 O O . ASP A 1 104 ? 0.267 -2.280 8.114 1.00 96.00 104 ASP A O 1
ATOM 788 N N . LEU A 1 105 ? 1.097 -1.994 10.173 1.00 96.69 105 LEU A N 1
ATOM 789 C CA . LEU A 1 105 ? 0.642 -0.620 10.339 1.00 96.69 105 LEU A CA 1
ATOM 790 C C . LEU A 1 105 ? 1.843 0.297 10.548 1.00 96.69 105 LEU A C 1
ATOM 792 O O . LEU A 1 105 ? 2.601 0.139 11.512 1.00 96.69 105 LEU A O 1
ATOM 796 N N . ALA A 1 106 ? 1.967 1.309 9.698 1.00 95.50 106 ALA A N 1
ATOM 797 C CA . ALA A 1 106 ? 2.928 2.391 9.856 1.00 95.50 106 ALA A CA 1
ATOM 798 C C . ALA A 1 106 ? 2.203 3.714 10.124 1.00 95.50 106 ALA A C 1
ATOM 800 O O . ALA A 1 106 ? 1.289 4.099 9.398 1.00 95.50 106 ALA A O 1
ATOM 801 N N . VAL A 1 107 ? 2.593 4.425 11.181 1.00 96.06 107 VAL A N 1
ATOM 802 C CA . VAL A 1 107 ? 2.072 5.766 11.455 1.00 96.06 107 VAL A CA 1
ATOM 803 C C . VAL A 1 107 ? 2.763 6.758 10.525 1.00 96.06 107 VAL A C 1
ATOM 805 O O . VAL A 1 107 ? 3.962 6.993 10.642 1.00 96.06 107 VAL A O 1
ATOM 808 N N . GLN A 1 108 ? 1.986 7.374 9.637 1.00 94.56 108 GLN A N 1
ATOM 809 C CA . GLN A 1 108 ? 2.457 8.329 8.641 1.00 94.56 108 GLN A CA 1
ATOM 810 C C . GLN A 1 108 ? 1.928 9.727 8.987 1.00 94.56 108 GLN A C 1
ATOM 812 O O . GLN A 1 108 ? 0.730 10.003 8.884 1.00 94.56 108 GLN A O 1
ATOM 817 N N . ARG A 1 109 ? 2.814 10.627 9.432 1.00 87.31 109 ARG A N 1
ATOM 818 C CA . ARG A 1 109 ? 2.416 11.958 9.943 1.00 87.31 109 ARG A CA 1
ATOM 819 C C . ARG A 1 109 ? 1.870 12.883 8.855 1.00 87.31 109 ARG A C 1
ATOM 821 O O . ARG A 1 109 ? 0.998 13.703 9.125 1.00 87.31 109 ARG A O 1
ATOM 828 N N . ASP A 1 110 ? 2.357 12.735 7.633 1.00 89.88 110 ASP A N 1
ATOM 829 C CA . ASP A 1 110 ? 1.983 13.505 6.447 1.00 89.88 110 ASP A CA 1
ATOM 830 C C . ASP A 1 110 ? 0.955 12.775 5.570 1.00 89.88 110 ASP A C 1
ATOM 832 O O . ASP A 1 110 ? 0.772 13.128 4.410 1.00 89.88 110 ASP A O 1
ATOM 836 N N . ILE A 1 111 ? 0.211 11.809 6.123 1.00 94.75 111 ILE A N 1
ATOM 837 C CA . ILE A 1 111 ? -0.781 11.016 5.376 1.00 94.75 111 ILE A CA 1
ATOM 838 C C . ILE A 1 111 ? -1.777 11.864 4.569 1.00 94.75 111 ILE A C 1
ATOM 840 O O . ILE A 1 111 ? -2.267 11.424 3.537 1.00 94.75 111 ILE A O 1
ATOM 844 N N . ASN A 1 112 ? -2.070 13.095 5.007 1.00 93.81 112 ASN A N 1
ATOM 845 C CA . ASN A 1 112 ? -2.960 14.012 4.291 1.00 93.81 112 ASN A CA 1
ATOM 846 C C . ASN A 1 112 ? -2.407 14.422 2.919 1.00 93.81 112 ASN A C 1
ATOM 848 O O . ASN A 1 112 ? -3.195 14.639 2.005 1.00 93.81 112 ASN A O 1
ATOM 852 N N . ALA A 1 113 ? -1.083 14.501 2.771 1.00 94.50 113 ALA A N 1
ATOM 853 C CA . ALA A 1 113 ? -0.430 14.769 1.493 1.00 94.50 113 ALA A CA 1
ATOM 854 C C . ALA A 1 113 ? -0.559 13.589 0.516 1.00 94.50 113 ALA A C 1
ATOM 856 O O . ALA A 1 113 ? -0.428 13.783 -0.688 1.00 94.50 113 ALA A O 1
ATOM 857 N N . LEU A 1 114 ? -0.849 12.384 1.024 1.00 95.56 114 LEU A N 1
ATOM 858 C CA . LEU A 1 114 ? -1.006 11.172 0.220 1.00 95.56 114 LEU A CA 1
ATOM 859 C C . LEU A 1 114 ? -2.443 10.960 -0.275 1.00 95.56 114 LEU A C 1
ATOM 861 O O . LEU A 1 114 ? -2.635 10.286 -1.279 1.00 95.56 114 LEU A O 1
ATOM 865 N N . ILE A 1 115 ? -3.447 11.550 0.386 1.00 95.69 115 ILE A N 1
ATOM 866 C CA . ILE A 1 115 ? -4.876 11.390 0.045 1.00 95.69 115 ILE A CA 1
ATOM 867 C C . ILE A 1 115 ? -5.219 11.731 -1.418 1.00 95.69 115 ILE A C 1
ATOM 869 O O . ILE A 1 115 ? -6.042 11.031 -1.995 1.00 95.69 115 ILE A O 1
ATOM 873 N N . PRO A 1 116 ? -4.616 12.741 -2.077 1.00 96.88 116 PRO A N 1
ATOM 874 C CA . PRO A 1 116 ? -4.869 12.985 -3.503 1.00 96.88 116 PRO A CA 1
ATOM 875 C C . PRO A 1 116 ? -4.434 11.843 -4.443 1.00 96.88 116 PRO A C 1
ATOM 877 O O . PRO A 1 116 ? -4.800 11.847 -5.621 1.00 96.88 116 PRO A O 1
ATOM 880 N N . PHE A 1 117 ? -3.644 10.890 -3.939 1.00 97.19 117 PHE A N 1
ATOM 881 C CA . PHE A 1 117 ? -3.100 9.737 -4.664 1.00 97.19 117 PHE A CA 1
ATOM 882 C C . PHE A 1 117 ? -3.706 8.421 -4.154 1.00 97.19 117 PHE A C 1
ATOM 884 O O . PHE A 1 117 ? -3.041 7.385 -4.072 1.00 97.19 117 PHE A O 1
ATOM 891 N N . THR A 1 118 ? -4.978 8.477 -3.754 1.00 97.94 118 THR A N 1
ATOM 892 C CA . THR A 1 118 ? -5.762 7.315 -3.342 1.00 97.94 118 THR A CA 1
ATOM 893 C C . THR A 1 118 ? -7.078 7.226 -4.111 1.00 97.94 118 THR A C 1
ATOM 895 O O . THR A 1 118 ? -7.560 8.195 -4.701 1.00 97.94 118 THR A O 1
ATOM 898 N N . ARG A 1 119 ? -7.675 6.035 -4.091 1.00 97.31 119 ARG A N 1
ATOM 899 C CA . ARG A 1 119 ? -9.022 5.731 -4.580 1.00 97.31 119 ARG A CA 1
ATOM 900 C C . ARG A 1 119 ? -9.823 5.108 -3.440 1.00 97.31 119 ARG A C 1
ATOM 902 O O . ARG A 1 119 ? -9.273 4.363 -2.634 1.00 97.31 119 ARG A O 1
ATOM 909 N N . GLU A 1 120 ? -11.116 5.403 -3.368 1.00 97.75 120 GLU A N 1
ATOM 910 C CA . GLU A 1 120 ? -12.017 4.699 -2.453 1.00 97.75 120 GLU A CA 1
ATOM 911 C C . GLU A 1 120 ? -12.580 3.470 -3.174 1.00 97.75 120 GLU A C 1
ATOM 913 O O . GLU A 1 120 ? -13.263 3.607 -4.189 1.00 97.75 120 GLU A O 1
ATOM 918 N N . ILE A 1 121 ? -12.283 2.276 -2.666 1.00 97.00 121 ILE A N 1
ATOM 919 C CA . ILE A 1 121 ? -12.717 0.998 -3.238 1.00 97.00 121 ILE A CA 1
ATOM 920 C C . ILE A 1 121 ? -13.445 0.232 -2.143 1.00 97.00 121 ILE A C 1
ATOM 922 O O . ILE A 1 121 ? -12.848 -0.139 -1.138 1.00 97.00 121 ILE A O 1
ATOM 926 N N . GLU A 1 122 ? -14.755 0.044 -2.319 1.00 93.62 122 GLU A N 1
ATOM 927 C CA . GLU A 1 122 ? -15.611 -0.700 -1.382 1.00 93.62 122 GLU A CA 1
ATOM 928 C C . GLU A 1 122 ? -15.505 -0.232 0.089 1.00 93.62 122 GLU A C 1
ATOM 930 O O . GLU A 1 122 ? -15.631 -1.028 1.012 1.00 93.62 122 GLU A O 1
ATOM 935 N N . GLY A 1 123 ? -15.281 1.066 0.330 1.00 95.50 123 GLY A N 1
ATOM 936 C CA . GLY A 1 123 ? -15.138 1.629 1.684 1.00 95.50 123 GLY A CA 1
ATOM 937 C C . GLY A 1 123 ? -13.726 1.533 2.277 1.00 95.50 123 GLY A C 1
ATOM 938 O O . GLY A 1 123 ? -13.533 1.792 3.469 1.00 95.50 123 GLY A O 1
ATOM 939 N N . VAL A 1 124 ? -12.743 1.141 1.463 1.00 98.31 124 VAL A N 1
ATOM 940 C CA . VAL A 1 124 ? -11.316 1.167 1.788 1.00 98.31 124 VAL A CA 1
ATOM 941 C C . VAL A 1 124 ? -10.651 2.275 0.981 1.00 98.31 124 VAL A C 1
ATOM 943 O O . VAL A 1 124 ? -10.773 2.326 -0.242 1.00 98.31 124 VAL A O 1
ATOM 946 N N . THR A 1 125 ? -9.890 3.135 1.650 1.00 98.50 125 THR A N 1
ATOM 947 C CA . THR A 1 125 ? -9.015 4.093 0.971 1.00 98.50 125 THR A CA 1
ATOM 948 C C . THR A 1 125 ? -7.734 3.372 0.546 1.00 98.50 125 THR A C 1
ATOM 950 O O . THR A 1 125 ? -6.933 2.968 1.388 1.00 98.50 125 THR A O 1
ATOM 953 N N . VAL A 1 126 ? -7.541 3.196 -0.759 1.00 98.62 126 VAL A N 1
ATOM 954 C CA . VAL A 1 126 ? -6.452 2.419 -1.371 1.00 98.62 126 VAL A CA 1
ATOM 955 C C . VAL A 1 126 ? -5.493 3.362 -2.092 1.00 98.62 126 VAL A C 1
ATOM 957 O O . VAL A 1 126 ? -5.941 4.228 -2.838 1.00 98.62 126 VAL A O 1
ATOM 960 N N . ALA A 1 127 ? -4.183 3.227 -1.879 1.00 98.38 127 ALA A N 1
ATOM 961 C CA . ALA A 1 127 ? -3.182 3.938 -2.676 1.00 98.38 127 ALA A CA 1
ATOM 962 C C . ALA A 1 127 ? -3.335 3.574 -4.153 1.00 98.38 127 ALA A C 1
ATOM 964 O O . ALA A 1 127 ? -3.439 2.395 -4.472 1.00 98.38 127 ALA A O 1
ATOM 965 N N . ASP A 1 128 ? -3.362 4.567 -5.037 1.00 97.88 128 ASP A N 1
ATOM 966 C CA . ASP A 1 128 ? -3.468 4.315 -6.473 1.00 97.88 128 ASP A CA 1
ATOM 967 C C . ASP A 1 128 ? -2.119 3.932 -7.101 1.00 97.88 128 ASP A C 1
ATOM 969 O O . ASP A 1 128 ? -1.077 3.917 -6.441 1.00 97.88 128 ASP A O 1
ATOM 973 N N . GLU A 1 129 ? -2.133 3.637 -8.399 1.00 97.56 129 GLU A N 1
ATOM 974 C CA . GLU A 1 129 ? -0.961 3.208 -9.160 1.00 97.56 129 GLU A CA 1
ATOM 975 C C . GLU A 1 129 ? 0.194 4.226 -9.091 1.00 97.56 129 GLU A C 1
ATOM 977 O O . GLU A 1 129 ? 1.359 3.829 -9.103 1.00 97.56 129 GLU A O 1
ATOM 982 N N . ARG A 1 130 ? -0.105 5.529 -8.953 1.00 97.50 130 ARG A N 1
ATOM 983 C CA . ARG A 1 130 ? 0.896 6.608 -8.865 1.00 97.50 130 ARG A CA 1
ATOM 984 C C . ARG A 1 130 ? 1.637 6.561 -7.536 1.00 97.50 130 ARG A C 1
ATOM 986 O O . ARG A 1 130 ? 2.855 6.711 -7.502 1.00 97.50 130 ARG A O 1
ATOM 993 N N . LEU A 1 131 ? 0.913 6.372 -6.434 1.00 97.31 131 LEU A N 1
ATOM 994 C CA . LEU A 1 131 ? 1.530 6.267 -5.114 1.00 97.31 131 LEU A CA 1
ATOM 995 C C . LEU A 1 131 ? 2.230 4.915 -4.936 1.00 97.31 131 LEU A C 1
ATOM 997 O O . LEU A 1 131 ? 3.346 4.867 -4.420 1.00 97.31 131 LEU A O 1
ATOM 1001 N N . LEU A 1 132 ? 1.611 3.824 -5.392 1.00 96.81 132 LEU A N 1
ATOM 1002 C CA . LEU A 1 132 ? 2.180 2.483 -5.266 1.00 96.81 132 LEU A CA 1
ATOM 1003 C C . LEU A 1 132 ? 3.513 2.351 -5.999 1.00 96.81 132 LEU A C 1
ATOM 1005 O O . LEU A 1 132 ? 4.463 1.847 -5.402 1.00 96.81 132 LEU A O 1
ATOM 1009 N N . ILE A 1 133 ? 3.623 2.836 -7.241 1.00 95.88 133 ILE A N 1
ATOM 1010 C CA . ILE A 1 133 ? 4.877 2.716 -7.995 1.00 95.88 133 ILE A CA 1
ATOM 1011 C C . ILE A 1 133 ? 6.036 3.443 -7.307 1.00 95.88 133 ILE A C 1
ATOM 1013 O O . ILE A 1 133 ? 7.132 2.893 -7.217 1.00 95.88 133 ILE A O 1
ATOM 1017 N N . VAL A 1 134 ? 5.790 4.631 -6.744 1.00 95.50 134 VAL A N 1
ATOM 1018 C CA . VAL A 1 134 ? 6.809 5.399 -6.012 1.00 95.50 134 VAL A CA 1
ATOM 1019 C C . VAL A 1 134 ? 7.273 4.639 -4.777 1.00 95.50 134 VAL A C 1
ATOM 1021 O O . VAL A 1 134 ? 8.474 4.436 -4.602 1.00 95.50 134 VAL A O 1
ATOM 1024 N N . LEU A 1 135 ? 6.330 4.158 -3.960 1.00 94.06 135 LEU A N 1
ATOM 1025 C CA . LEU A 1 135 ? 6.648 3.398 -2.750 1.00 94.06 135 LEU A CA 1
ATOM 1026 C C . LEU A 1 135 ? 7.454 2.134 -3.079 1.00 94.06 135 LEU A C 1
ATOM 1028 O O . LEU A 1 135 ? 8.401 1.798 -2.372 1.00 94.06 135 LEU A O 1
ATOM 1032 N N . LYS A 1 136 ? 7.113 1.440 -4.168 1.00 92.88 136 LYS A N 1
ATOM 1033 C CA . LYS A 1 136 ? 7.812 0.220 -4.586 1.00 92.88 136 LYS A CA 1
ATOM 1034 C C . LYS A 1 136 ? 9.232 0.503 -5.065 1.00 92.88 136 LYS A C 1
ATOM 1036 O O . LYS A 1 136 ? 10.150 -0.187 -4.624 1.00 92.88 136 LYS A O 1
ATOM 1041 N N . ILE A 1 137 ? 9.426 1.538 -5.887 1.00 92.81 137 ILE A N 1
ATOM 1042 C CA . ILE A 1 137 ? 10.759 1.955 -6.348 1.00 92.81 137 ILE A CA 1
ATOM 1043 C C . ILE A 1 137 ? 11.649 2.335 -5.154 1.00 92.81 137 ILE A C 1
ATOM 1045 O O . ILE A 1 137 ? 12.807 1.932 -5.107 1.00 92.81 137 ILE A O 1
ATOM 1049 N N . GLN A 1 138 ? 11.107 3.046 -4.161 1.00 91.19 138 GLN A N 1
ATOM 1050 C CA . GLN A 1 138 ? 11.855 3.457 -2.968 1.00 91.19 138 GLN A CA 1
ATOM 1051 C C . GLN A 1 138 ? 12.200 2.299 -2.027 1.00 91.19 138 GLN A C 1
ATOM 1053 O O . GLN A 1 138 ? 13.292 2.268 -1.467 1.00 91.19 138 GLN A O 1
ATOM 1058 N N . CYS A 1 139 ? 11.286 1.345 -1.831 1.00 85.69 139 CYS A N 1
ATOM 1059 C CA . CYS A 1 139 ? 11.498 0.253 -0.881 1.00 85.69 139 CYS A CA 1
ATOM 1060 C C . CYS A 1 139 ? 12.422 -0.850 -1.408 1.00 85.69 139 CYS A C 1
ATOM 1062 O O . CYS A 1 139 ? 13.057 -1.540 -0.610 1.00 85.69 139 CYS A O 1
ATOM 1064 N N . LEU A 1 140 ? 12.475 -1.069 -2.725 1.00 81.31 140 LEU A N 1
ATOM 1065 C CA . LEU A 1 140 ? 13.197 -2.198 -3.317 1.00 81.31 140 LEU A CA 1
ATOM 1066 C C . LEU A 1 140 ? 14.716 -2.180 -3.006 1.00 81.31 140 LEU A C 1
ATOM 1068 O O . LEU A 1 140 ? 15.229 -3.231 -2.614 1.00 81.31 140 LEU A O 1
ATOM 1072 N N . PRO A 1 141 ? 15.428 -1.031 -3.048 1.00 76.25 141 PRO A N 1
ATOM 1073 C CA . PRO A 1 141 ? 16.830 -0.930 -2.626 1.00 76.25 141 PRO A CA 1
ATOM 1074 C C . PRO A 1 141 ? 17.104 -1.332 -1.173 1.00 76.25 141 PRO A C 1
ATOM 1076 O O . PRO A 1 141 ? 18.185 -1.834 -0.865 1.00 76.25 141 PRO A O 1
ATOM 1079 N N . GLU A 1 142 ? 16.135 -1.117 -0.281 1.00 75.69 142 GLU A N 1
ATOM 1080 C CA . GLU A 1 142 ? 16.259 -1.391 1.156 1.00 75.69 142 GLU A CA 1
ATOM 1081 C C . GLU A 1 142 ? 15.986 -2.864 1.503 1.00 75.69 142 GLU A C 1
ATOM 1083 O O . GLU A 1 142 ? 16.225 -3.311 2.631 1.00 75.69 142 GLU A O 1
ATOM 1088 N N . ARG A 1 143 ? 15.480 -3.656 0.548 1.00 75.12 143 ARG A N 1
ATOM 1089 C CA . ARG A 1 143 ? 15.246 -5.088 0.752 1.00 75.12 143 ARG A CA 1
ATOM 1090 C C . ARG A 1 143 ? 16.583 -5.825 0.824 1.00 75.12 143 ARG A C 1
ATOM 1092 O O . ARG A 1 143 ? 17.414 -5.755 -0.078 1.00 75.12 143 ARG A O 1
ATOM 1099 N N . SER A 1 144 ? 16.771 -6.607 1.885 1.00 63.44 144 SER A N 1
ATOM 1100 C CA . SER A 1 144 ? 17.929 -7.497 1.994 1.00 63.44 144 SER A CA 1
ATOM 1101 C C . SER A 1 144 ? 17.902 -8.582 0.911 1.00 63.44 144 SER A C 1
ATOM 1103 O O . SER A 1 144 ? 16.833 -9.032 0.498 1.00 63.44 144 SER A O 1
ATOM 1105 N N . VAL A 1 145 ? 19.078 -9.083 0.518 1.00 60.53 145 VAL A N 1
ATOM 1106 C CA . VAL A 1 145 ? 19.223 -10.194 -0.449 1.00 60.53 145 VAL A CA 1
ATOM 1107 C C . VAL A 1 145 ? 18.442 -11.446 -0.011 1.00 60.53 145 VAL A C 1
ATOM 1109 O O . VAL A 1 145 ? 17.870 -12.153 -0.836 1.00 60.53 145 VAL A O 1
ATOM 1112 N N . ALA A 1 146 ? 18.325 -11.682 1.302 1.00 57.62 146 ALA A N 1
ATOM 1113 C CA . ALA A 1 146 ? 17.525 -12.770 1.874 1.00 57.62 146 ALA A CA 1
ATOM 1114 C C . ALA A 1 146 ? 16.003 -12.623 1.638 1.00 57.62 146 ALA A C 1
ATOM 1116 O O . ALA A 1 146 ? 15.247 -13.568 1.857 1.00 57.62 146 ALA A O 1
ATOM 1117 N N . SER A 1 147 ? 15.545 -11.458 1.171 1.00 70.38 147 SER A N 1
ATOM 1118 C CA . SER A 1 147 ? 14.146 -11.142 0.865 1.00 70.38 147 SER A CA 1
ATOM 1119 C C . SER A 1 147 ? 13.827 -11.260 -0.633 1.00 70.38 147 SER A C 1
ATOM 1121 O O . SER A 1 147 ? 12.939 -10.563 -1.118 1.00 70.38 147 SER A O 1
ATOM 1123 N N . SER A 1 148 ? 14.515 -12.137 -1.374 1.00 68.88 148 SER A N 1
ATOM 1124 C CA . SER A 1 148 ? 14.409 -12.266 -2.841 1.00 68.88 148 SER A CA 1
ATOM 1125 C C . SER A 1 148 ? 12.972 -12.378 -3.367 1.00 68.88 148 SER A C 1
ATOM 1127 O O . SER A 1 148 ? 12.626 -11.726 -4.345 1.00 68.88 148 SER A O 1
ATOM 1129 N N . LYS A 1 149 ? 12.092 -13.117 -2.677 1.00 73.19 149 LYS A N 1
ATOM 1130 C CA . LYS A 1 149 ? 10.663 -13.200 -3.037 1.00 73.19 149 LYS A CA 1
ATOM 1131 C C . LYS A 1 149 ? 9.952 -11.845 -2.988 1.00 73.19 149 LYS A C 1
ATOM 1133 O O . LYS A 1 149 ? 9.099 -11.583 -3.826 1.00 73.19 149 LYS A O 1
ATOM 1138 N N . LYS A 1 150 ? 10.287 -10.993 -2.011 1.00 77.75 150 LYS A N 1
ATOM 1139 C CA . LYS A 1 150 ? 9.716 -9.643 -1.909 1.00 77.75 150 LYS A CA 1
ATOM 1140 C C . LYS A 1 150 ? 10.238 -8.741 -3.021 1.00 77.75 150 LYS A C 1
ATOM 1142 O O . LYS A 1 150 ? 9.459 -7.956 -3.534 1.00 77.75 150 LYS A O 1
ATOM 1147 N N . VAL A 1 151 ? 11.503 -8.896 -3.416 1.00 80.00 151 VAL A N 1
ATOM 1148 C CA . VAL A 1 151 ? 12.084 -8.143 -4.536 1.00 80.00 151 VAL A CA 1
ATOM 1149 C C . VAL A 1 151 ? 11.369 -8.470 -5.848 1.00 80.00 151 VAL A C 1
ATOM 1151 O O . VAL A 1 151 ? 10.930 -7.546 -6.521 1.00 80.00 151 VAL A O 1
ATOM 1154 N N . GLY A 1 152 ? 11.155 -9.754 -6.159 1.00 84.56 152 GLY A N 1
ATOM 1155 C CA . GLY A 1 152 ? 10.403 -10.159 -7.356 1.00 84.56 152 GLY A CA 1
ATOM 1156 C C . GLY A 1 152 ? 8.961 -9.640 -7.357 1.00 84.56 152 GLY A C 1
ATOM 1157 O O . GLY A 1 152 ? 8.509 -9.067 -8.341 1.00 84.56 152 GLY A O 1
ATOM 1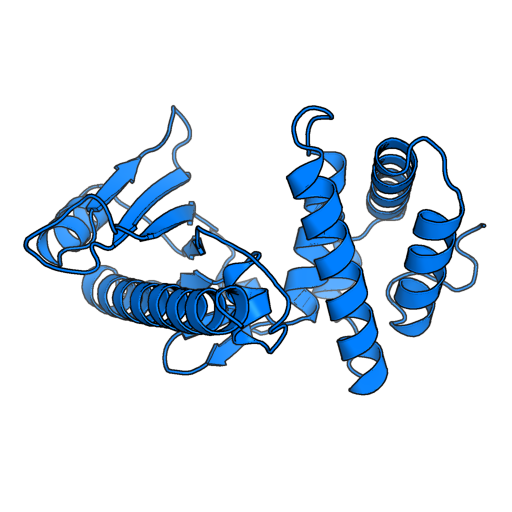158 N N . SER A 1 153 ? 8.254 -9.738 -6.224 1.00 87.44 153 SER A N 1
ATOM 1159 C CA . SER A 1 153 ? 6.907 -9.163 -6.101 1.00 87.44 153 SER A CA 1
ATOM 1160 C C . SER A 1 153 ? 6.882 -7.637 -6.226 1.00 87.44 153 SER A C 1
ATOM 1162 O O . SER A 1 153 ? 5.969 -7.095 -6.836 1.00 87.44 153 SER A O 1
ATOM 1164 N N . ASP A 1 154 ? 7.854 -6.935 -5.634 1.00 87.75 154 ASP A N 1
ATOM 1165 C CA . ASP A 1 154 ? 7.946 -5.477 -5.727 1.00 87.75 154 ASP A CA 1
ATOM 1166 C C . ASP A 1 154 ? 8.263 -5.047 -7.178 1.00 87.75 154 ASP A C 1
ATOM 1168 O O . ASP A 1 154 ? 7.695 -4.065 -7.649 1.00 87.75 154 ASP A O 1
ATOM 1172 N N . PHE A 1 155 ? 9.086 -5.811 -7.909 1.00 90.19 155 PHE A N 1
ATOM 1173 C CA . PHE A 1 155 ? 9.348 -5.616 -9.340 1.00 90.19 155 PHE A CA 1
ATOM 1174 C C . PHE A 1 155 ? 8.085 -5.809 -10.189 1.00 90.19 155 PHE A C 1
ATOM 1176 O O . PHE A 1 155 ? 7.706 -4.895 -10.915 1.00 90.19 155 PHE A O 1
ATOM 1183 N N . GLU A 1 156 ? 7.382 -6.939 -10.052 1.00 91.88 156 GLU A N 1
ATOM 1184 C CA . GLU A 1 156 ? 6.113 -7.193 -10.756 1.00 91.88 156 GLU A CA 1
ATOM 1185 C C . GLU A 1 156 ? 5.077 -6.085 -10.501 1.00 91.88 156 GLU A C 1
ATOM 1187 O O . GLU A 1 156 ? 4.404 -5.638 -11.433 1.00 91.88 156 GLU A O 1
ATOM 1192 N N . ASP A 1 157 ? 4.974 -5.609 -9.254 1.00 93.56 157 ASP A N 1
ATOM 1193 C CA . ASP A 1 157 ? 4.077 -4.513 -8.874 1.00 93.56 157 ASP A CA 1
ATOM 1194 C C . ASP A 1 157 ? 4.463 -3.195 -9.588 1.00 93.56 157 ASP A C 1
ATOM 1196 O O . ASP A 1 157 ? 3.579 -2.468 -10.048 1.00 93.56 157 ASP A O 1
ATOM 1200 N N . VAL A 1 158 ? 5.764 -2.887 -9.729 1.00 94.56 158 VAL A N 1
ATOM 1201 C CA . VAL A 1 158 ? 6.250 -1.717 -10.493 1.00 94.56 158 VAL A CA 1
ATOM 1202 C C . VAL A 1 158 ? 5.889 -1.840 -11.969 1.00 94.56 158 VAL A C 1
ATOM 1204 O O . VAL A 1 158 ? 5.354 -0.889 -12.540 1.00 94.56 158 VAL A O 1
ATOM 1207 N N . MET A 1 159 ? 6.137 -3.001 -12.578 1.00 94.56 159 MET A N 1
ATOM 1208 C CA . MET A 1 159 ? 5.840 -3.237 -13.993 1.00 94.56 159 MET A CA 1
ATOM 1209 C C . MET A 1 159 ? 4.350 -3.065 -14.286 1.00 94.56 159 MET A C 1
ATOM 1211 O O . MET A 1 159 ? 3.968 -2.373 -15.231 1.00 94.56 159 MET A O 1
ATOM 1215 N N . TRP A 1 160 ? 3.505 -3.644 -13.433 1.00 95.69 160 TRP A N 1
ATOM 1216 C CA . TRP A 1 160 ? 2.061 -3.530 -13.564 1.00 95.69 160 TRP A CA 1
ATOM 1217 C C . TRP A 1 160 ? 1.577 -2.085 -13.388 1.00 95.69 160 TRP A C 1
ATOM 1219 O O . TRP A 1 160 ? 0.828 -1.592 -14.234 1.00 95.69 160 TRP A O 1
ATOM 1229 N N . CYS A 1 161 ? 2.046 -1.371 -12.356 1.00 96.75 161 CYS A N 1
ATOM 1230 C CA . CYS A 1 161 ? 1.679 0.034 -12.158 1.00 96.75 161 CYS A CA 1
ATOM 1231 C C . CYS A 1 161 ? 2.121 0.904 -13.346 1.00 96.75 161 CYS A C 1
ATOM 1233 O O . CYS A 1 161 ? 1.346 1.735 -13.812 1.00 96.75 161 CYS A O 1
ATOM 1235 N N . ALA A 1 162 ? 3.334 0.703 -13.871 1.00 96.19 162 ALA A N 1
ATOM 1236 C CA . ALA A 1 162 ? 3.840 1.458 -15.015 1.00 96.19 162 ALA A CA 1
ATOM 1237 C C . ALA A 1 162 ? 3.002 1.214 -16.282 1.00 96.19 162 ALA A C 1
ATOM 1239 O O . ALA A 1 162 ? 2.641 2.175 -16.962 1.00 96.19 162 ALA A O 1
ATOM 1240 N N . SER A 1 163 ? 2.632 -0.044 -16.563 1.00 94.94 163 SER A N 1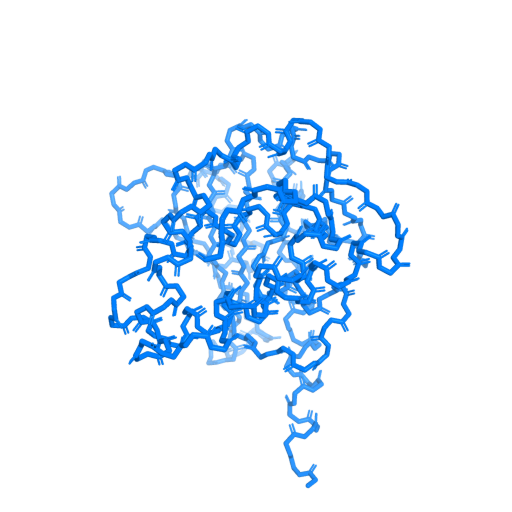
ATOM 1241 C CA . SER A 1 163 ? 1.736 -0.384 -17.681 1.00 94.94 163 SER A CA 1
ATOM 1242 C C . SER A 1 163 ? 0.389 0.320 -17.543 1.00 94.94 163 SER A C 1
ATOM 1244 O O . SER A 1 163 ? -0.050 0.994 -18.469 1.00 94.94 163 SER A O 1
ATOM 1246 N N . ARG A 1 164 ? -0.226 0.258 -16.356 1.00 95.44 164 ARG A N 1
ATOM 1247 C CA . ARG A 1 164 ? -1.520 0.897 -16.065 1.00 95.44 164 ARG A CA 1
ATOM 1248 C C . ARG A 1 164 ? -1.472 2.414 -16.237 1.00 95.44 164 ARG A C 1
ATOM 1250 O O . ARG A 1 164 ? -2.357 2.985 -16.866 1.00 95.44 164 ARG A O 1
ATOM 1257 N N . LEU A 1 165 ? -0.432 3.068 -15.714 1.00 95.62 165 LEU A N 1
ATOM 1258 C CA . LEU A 1 165 ? -0.241 4.513 -15.871 1.00 95.62 165 LEU A CA 1
ATOM 1259 C C . LEU A 1 165 ? -0.092 4.904 -17.345 1.00 95.62 165 LEU A C 1
ATOM 1261 O O . LEU A 1 165 ? -0.668 5.903 -17.774 1.00 95.62 165 LEU A O 1
ATOM 1265 N N . HIS A 1 166 ? 0.637 4.105 -18.126 1.00 94.94 166 HIS A N 1
ATOM 1266 C CA . HIS A 1 166 ? 0.779 4.321 -19.560 1.00 94.94 166 HIS A CA 1
ATOM 1267 C C . HIS A 1 166 ? -0.550 4.123 -20.313 1.00 94.94 166 HIS A C 1
ATOM 1269 O O . HIS A 1 166 ? -0.976 5.017 -21.042 1.00 94.94 166 HIS A O 1
ATOM 1275 N N . GLU A 1 167 ? -1.224 2.990 -20.100 1.00 94.88 167 GLU A N 1
ATOM 1276 C CA . GLU A 1 167 ? -2.496 2.627 -20.741 1.00 94.88 167 GLU A CA 1
ATOM 1277 C C . GLU A 1 167 ? -3.608 3.645 -20.455 1.00 94.88 167 GLU A C 1
ATOM 1279 O O . GLU A 1 167 ? -4.367 4.008 -21.352 1.00 94.88 167 GLU A O 1
ATOM 1284 N N . GLU A 1 168 ? -3.688 4.141 -19.217 1.00 93.88 168 GLU A N 1
ATOM 1285 C CA . GLU A 1 168 ? -4.677 5.146 -18.809 1.00 93.88 168 GLU A CA 1
ATOM 1286 C C . GLU A 1 168 ? -4.227 6.589 -19.094 1.00 93.88 168 GLU A C 1
ATOM 1288 O O . GLU A 1 168 ? -4.965 7.533 -18.804 1.00 93.88 168 GLU A O 1
ATOM 1293 N N . ASN A 1 169 ? -3.031 6.781 -19.665 1.00 93.31 169 ASN A N 1
ATOM 1294 C CA . ASN A 1 169 ? -2.409 8.086 -19.902 1.00 93.31 169 ASN A CA 1
ATOM 1295 C C . ASN A 1 169 ? -2.378 8.970 -18.633 1.00 93.31 169 ASN A C 1
ATOM 1297 O O . ASN A 1 169 ? -2.597 10.186 -18.675 1.00 93.31 169 ASN A O 1
ATOM 1301 N N . ILE A 1 170 ? -2.114 8.346 -17.483 1.00 93.19 170 ILE A N 1
ATOM 1302 C CA . ILE A 1 170 ? -1.990 9.005 -16.185 1.00 93.19 170 ILE A CA 1
ATOM 1303 C C . ILE A 1 170 ? -0.523 9.353 -15.955 1.00 93.19 170 ILE A C 1
ATOM 1305 O O . ILE A 1 170 ? 0.352 8.494 -15.955 1.00 93.19 170 ILE A O 1
ATOM 1309 N N . GLN A 1 171 ? -0.256 10.630 -15.696 1.00 91.69 171 GLN A N 1
ATOM 1310 C CA . GLN A 1 171 ? 1.088 11.100 -15.375 1.00 91.69 171 GLN A CA 1
ATOM 1311 C C . GLN A 1 171 ? 1.359 11.050 -13.873 1.00 91.69 171 GLN A C 1
ATOM 1313 O O . GLN A 1 171 ? 0.458 11.275 -13.056 1.00 91.69 171 GLN A O 1
ATOM 1318 N N . LEU A 1 172 ? 2.625 10.816 -13.516 1.00 93.25 172 LEU A N 1
ATOM 1319 C CA . LEU A 1 172 ? 3.087 10.945 -12.141 1.00 93.25 172 LEU A CA 1
ATOM 1320 C C . LEU A 1 172 ? 3.126 12.438 -11.753 1.00 93.25 172 LEU A C 1
ATOM 1322 O O . LEU A 1 172 ? 3.847 13.211 -12.383 1.00 93.25 172 LEU A O 1
ATOM 1326 N N . PRO A 1 173 ? 2.372 12.874 -10.730 1.00 94.00 173 PRO A N 1
ATOM 1327 C CA . PRO A 1 173 ? 2.372 14.263 -10.284 1.00 94.00 173 PRO A CA 1
ATOM 1328 C C . PRO A 1 173 ? 3.756 14.703 -9.803 1.00 94.00 173 PRO A C 1
ATOM 1330 O O . PRO A 1 173 ? 4.489 13.913 -9.207 1.00 94.00 173 PRO A O 1
ATOM 1333 N N . GLU A 1 174 ? 4.090 15.985 -9.973 1.00 91.62 174 GLU A N 1
ATOM 1334 C CA . GLU A 1 174 ? 5.403 16.537 -9.599 1.00 91.62 174 GLU A CA 1
ATOM 1335 C C . GLU A 1 174 ? 5.768 16.257 -8.128 1.00 91.62 174 GLU A C 1
ATOM 1337 O O . GLU A 1 174 ? 6.910 15.928 -7.812 1.00 91.62 174 GLU A O 1
ATOM 1342 N N . SER A 1 175 ? 4.789 16.320 -7.219 1.00 92.62 175 SER A N 1
ATOM 1343 C CA . SER A 1 175 ? 4.971 16.030 -5.789 1.00 92.62 175 SER A CA 1
ATOM 1344 C C . SER A 1 175 ? 5.402 14.590 -5.493 1.00 92.62 175 SER A C 1
ATOM 1346 O O . SER A 1 175 ? 6.038 14.340 -4.471 1.00 92.62 175 SER A O 1
ATOM 1348 N N . LEU A 1 176 ? 5.036 13.644 -6.360 1.00 93.44 176 LEU A N 1
ATOM 1349 C CA . LEU A 1 176 ? 5.447 12.246 -6.274 1.00 93.44 176 LEU A CA 1
ATOM 1350 C C . LEU A 1 176 ? 6.752 12.011 -7.044 1.00 93.44 176 LEU A C 1
ATOM 1352 O O . LEU A 1 176 ? 7.656 11.363 -6.526 1.00 93.44 176 LEU A O 1
ATOM 1356 N N . SER A 1 177 ? 6.897 12.610 -8.229 1.00 91.75 177 SER A N 1
ATOM 1357 C CA . SER A 1 177 ? 8.114 12.519 -9.047 1.00 91.75 177 SER A CA 1
ATOM 1358 C C . SER A 1 177 ? 9.359 13.027 -8.311 1.00 91.75 177 SER A C 1
ATOM 1360 O O . SER A 1 177 ? 10.400 12.379 -8.359 1.00 91.75 177 SER A O 1
ATOM 1362 N N . LYS A 1 178 ? 9.249 14.107 -7.524 1.00 91.19 178 LYS A N 1
ATOM 1363 C CA . LYS A 1 178 ? 10.357 14.630 -6.697 1.00 91.19 178 LYS A CA 1
ATOM 1364 C C . LYS A 1 178 ? 10.907 13.637 -5.669 1.00 91.19 178 LYS A C 1
ATOM 1366 O O . LYS A 1 178 ? 12.002 13.846 -5.158 1.00 91.19 178 LYS A O 1
ATOM 1371 N N . GLN A 1 179 ? 10.160 12.584 -5.349 1.00 90.56 179 GLN A N 1
ATOM 1372 C CA . GLN A 1 179 ? 10.597 11.541 -4.423 1.00 90.56 179 GLN A CA 1
ATOM 1373 C C . GLN A 1 179 ? 11.445 10.455 -5.106 1.00 90.56 179 GLN A C 1
ATOM 1375 O O . GLN A 1 179 ? 12.021 9.608 -4.422 1.00 90.56 179 GLN A O 1
ATOM 1380 N N . LEU A 1 180 ? 11.520 10.482 -6.440 1.00 91.69 180 LEU A N 1
ATOM 1381 C CA . LEU A 1 180 ? 12.299 9.580 -7.280 1.00 91.69 180 LEU A CA 1
ATOM 1382 C C . LEU A 1 180 ? 13.513 10.329 -7.841 1.00 91.69 180 LEU A C 1
ATOM 1384 O O . LEU A 1 180 ? 13.554 10.687 -9.016 1.00 91.69 180 LEU A O 1
ATOM 1388 N N . SER A 1 181 ? 14.499 10.606 -6.983 1.00 90.44 181 SER A N 1
ATOM 1389 C CA . SER A 1 181 ? 15.772 11.167 -7.445 1.00 90.44 181 SER A CA 1
ATOM 1390 C C . SER A 1 181 ? 16.510 10.182 -8.355 1.00 90.44 181 SER A C 1
ATOM 1392 O O . SER A 1 181 ? 16.244 8.977 -8.343 1.00 90.44 181 SER A O 1
ATOM 1394 N N . GLU A 1 182 ? 17.483 10.685 -9.116 1.00 88.75 182 GLU A N 1
ATOM 1395 C CA . GLU A 1 182 ? 18.322 9.843 -9.973 1.00 88.75 182 GLU A CA 1
ATOM 1396 C C . GLU A 1 182 ? 18.988 8.705 -9.180 1.00 88.75 182 GLU A C 1
ATOM 1398 O O . GLU A 1 182 ? 18.984 7.561 -9.627 1.00 88.75 182 GLU A O 1
ATOM 1403 N N . ASP A 1 183 ? 19.463 8.993 -7.964 1.00 89.25 183 ASP A N 1
ATOM 1404 C CA . ASP A 1 183 ? 20.052 7.997 -7.061 1.00 89.25 183 ASP A CA 1
ATOM 1405 C C . ASP A 1 183 ? 19.046 6.921 -6.639 1.00 89.25 183 ASP A C 1
ATOM 1407 O O . ASP A 1 183 ? 19.379 5.738 -6.615 1.00 89.25 183 ASP A O 1
ATOM 1411 N N . VAL A 1 184 ? 17.800 7.300 -6.327 1.00 90.25 184 VAL A N 1
ATOM 1412 C CA . VAL A 1 184 ? 16.739 6.340 -5.971 1.00 90.25 184 VAL A CA 1
ATOM 1413 C C . VAL A 1 184 ? 16.460 5.403 -7.145 1.00 90.25 184 VAL A C 1
ATOM 1415 O O . VAL A 1 184 ? 16.391 4.188 -6.964 1.00 90.25 184 VAL A O 1
ATOM 1418 N N . ILE A 1 185 ? 16.356 5.954 -8.355 1.00 90.81 185 ILE A N 1
ATOM 1419 C CA . ILE A 1 185 ? 16.114 5.183 -9.579 1.00 90.81 185 ILE A CA 1
ATOM 1420 C C . ILE A 1 185 ? 17.309 4.265 -9.892 1.00 90.81 185 ILE A C 1
ATOM 1422 O O . ILE A 1 185 ? 17.122 3.093 -10.222 1.00 90.81 185 ILE A O 1
ATOM 1426 N N . ARG A 1 186 ? 18.543 4.762 -9.754 1.00 89.69 186 ARG A N 1
ATOM 1427 C CA . ARG A 1 186 ? 19.771 3.979 -9.958 1.00 89.69 186 ARG A CA 1
ATOM 1428 C C . ARG A 1 186 ? 19.845 2.804 -8.983 1.00 89.69 186 ARG A C 1
ATOM 1430 O O . ARG A 1 186 ? 20.000 1.664 -9.414 1.00 89.69 186 ARG A O 1
ATOM 1437 N N . ASN A 1 187 ? 19.628 3.066 -7.696 1.00 88.81 187 ASN A N 1
ATOM 1438 C CA . ASN A 1 187 ? 19.603 2.041 -6.653 1.00 88.81 187 ASN A CA 1
ATOM 1439 C C . ASN A 1 187 ? 18.503 0.996 -6.892 1.00 88.81 187 ASN A C 1
ATOM 1441 O O . ASN A 1 187 ? 18.697 -0.187 -6.602 1.00 88.81 187 ASN A O 1
ATOM 1445 N N . PHE A 1 188 ? 17.351 1.412 -7.430 1.00 90.81 188 PHE A N 1
ATOM 1446 C CA . PHE A 1 188 ? 16.289 0.495 -7.837 1.00 90.81 188 PHE A CA 1
ATOM 1447 C C . PHE A 1 188 ? 16.776 -0.463 -8.931 1.00 90.81 188 PHE A C 1
ATOM 1449 O O . PHE A 1 188 ? 16.672 -1.678 -8.757 1.00 90.81 188 PHE A O 1
ATOM 1456 N N . PHE A 1 189 ? 17.375 0.046 -10.012 1.00 89.75 189 PHE A N 1
ATOM 1457 C CA . PHE A 1 189 ? 17.884 -0.804 -11.094 1.00 89.75 189 PHE A CA 1
ATOM 1458 C C . PHE A 1 189 ? 19.021 -1.726 -10.650 1.00 89.75 189 PHE A C 1
ATOM 1460 O O . PHE A 1 189 ? 19.054 -2.887 -11.054 1.00 89.75 189 PHE A O 1
ATOM 1467 N N . GLU A 1 190 ? 19.919 -1.260 -9.782 1.00 88.56 190 GLU A N 1
ATOM 1468 C CA . GLU A 1 190 ? 20.950 -2.115 -9.185 1.00 88.56 190 GLU A CA 1
ATOM 1469 C C . GLU A 1 190 ? 20.335 -3.263 -8.379 1.00 88.56 190 GLU A C 1
ATOM 1471 O O . GLU A 1 190 ? 20.807 -4.401 -8.424 1.00 88.56 190 GLU A O 1
ATOM 1476 N N . ALA A 1 191 ? 19.261 -2.991 -7.640 1.00 86.12 191 ALA A N 1
ATOM 1477 C CA . ALA A 1 191 ? 18.583 -4.011 -6.862 1.00 86.12 191 ALA A CA 1
ATOM 1478 C C . ALA A 1 191 ? 17.816 -5.018 -7.741 1.00 86.12 191 ALA A C 1
ATOM 1480 O O . ALA A 1 191 ? 17.862 -6.212 -7.435 1.00 86.12 191 ALA A O 1
ATOM 1481 N N . VAL A 1 192 ? 17.222 -4.577 -8.856 1.00 86.75 192 VAL A N 1
ATOM 1482 C CA . VAL A 1 192 ? 16.671 -5.466 -9.897 1.00 86.75 192 VAL A CA 1
ATOM 1483 C C . VAL A 1 192 ? 17.777 -6.345 -10.489 1.00 86.75 192 VAL A C 1
ATOM 1485 O O . VAL A 1 192 ? 17.676 -7.566 -10.432 1.00 86.75 192 VAL A O 1
ATOM 1488 N N . ALA A 1 193 ? 18.891 -5.756 -10.936 1.00 87.31 193 ALA A N 1
ATOM 1489 C CA . ALA A 1 193 ? 20.010 -6.497 -11.525 1.00 87.31 193 ALA A CA 1
ATOM 1490 C C . ALA A 1 193 ? 20.569 -7.572 -10.577 1.00 87.31 193 ALA A C 1
ATOM 1492 O O . ALA A 1 193 ? 20.854 -8.698 -10.988 1.00 87.31 193 ALA A O 1
ATOM 1493 N N . ARG A 1 194 ? 20.706 -7.247 -9.283 1.00 84.19 194 ARG A N 1
ATOM 1494 C CA . ARG A 1 194 ? 21.139 -8.213 -8.260 1.00 84.19 194 ARG A CA 1
ATOM 1495 C C . ARG A 1 194 ? 20.148 -9.362 -8.091 1.00 84.19 194 ARG A C 1
ATOM 1497 O O . ARG A 1 194 ? 20.579 -10.490 -7.862 1.00 84.19 194 ARG A O 1
ATOM 1504 N N . HIS A 1 195 ? 18.846 -9.087 -8.163 1.00 82.19 195 HIS A N 1
ATOM 1505 C CA . HIS A 1 195 ? 17.809 -10.107 -8.028 1.00 82.19 195 HIS A CA 1
ATOM 1506 C C . HIS A 1 195 ? 17.815 -11.090 -9.197 1.00 82.19 195 HIS A C 1
ATOM 1508 O O . HIS A 1 195 ? 17.774 -12.298 -8.971 1.00 82.19 195 HIS A O 1
ATOM 1514 N N . SER A 1 196 ? 17.956 -10.575 -10.414 1.00 79.56 196 SER A N 1
ATOM 1515 C CA . SER A 1 196 ? 17.947 -11.360 -11.650 1.00 79.56 196 SER A CA 1
ATOM 1516 C C . SER A 1 196 ? 19.280 -12.074 -11.920 1.00 79.56 196 SER A C 1
ATOM 1518 O O . SER A 1 196 ? 19.524 -12.559 -13.018 1.00 79.56 196 SER A O 1
ATOM 1520 N N . GLY A 1 197 ? 20.192 -12.132 -10.940 1.00 79.00 197 GLY A N 1
ATOM 1521 C CA . GLY A 1 197 ? 21.494 -12.789 -11.095 1.00 79.00 197 GLY A CA 1
ATOM 1522 C C . GLY A 1 197 ? 22.416 -12.109 -12.114 1.00 79.00 197 GLY A C 1
ATOM 1523 O O . GLY A 1 197 ? 23.302 -12.761 -12.661 1.00 79.00 197 GLY A O 1
ATOM 1524 N N . GLY A 1 198 ? 22.215 -10.813 -12.370 1.00 72.25 198 GLY A N 1
ATOM 1525 C CA . GLY A 1 198 ? 22.921 -10.059 -13.405 1.00 72.25 198 GLY A CA 1
ATOM 1526 C C . GLY A 1 198 ? 22.281 -10.135 -14.793 1.00 72.25 198 GLY A C 1
ATOM 1527 O O . GLY A 1 198 ? 22.876 -9.619 -15.742 1.00 72.25 198 GLY A O 1
ATOM 1528 N N . ASP A 1 199 ? 21.100 -10.746 -14.923 1.00 74.94 199 ASP A N 1
ATOM 1529 C CA . ASP A 1 199 ? 20.322 -10.691 -16.158 1.00 74.94 199 ASP A CA 1
ATOM 1530 C C . ASP A 1 199 ? 19.944 -9.240 -16.488 1.00 74.94 199 ASP A C 1
ATOM 1532 O O . ASP A 1 199 ? 19.413 -8.494 -15.658 1.00 74.94 199 ASP A O 1
ATOM 1536 N N . ARG A 1 200 ? 20.273 -8.827 -17.712 1.00 81.69 200 ARG A N 1
ATOM 1537 C CA . ARG A 1 200 ? 20.001 -7.478 -18.207 1.00 81.69 200 ARG A CA 1
ATOM 1538 C C . ARG A 1 200 ? 18.565 -7.334 -18.700 1.00 81.69 200 ARG A C 1
ATOM 1540 O O . ARG A 1 200 ? 18.109 -6.200 -18.805 1.00 81.69 200 ARG A O 1
ATOM 1547 N N . GLU A 1 201 ? 17.857 -8.431 -18.970 1.00 86.25 201 GLU A N 1
ATOM 1548 C CA . GLU A 1 201 ? 16.509 -8.396 -19.539 1.00 86.25 201 GLU A CA 1
ATOM 1549 C C . GLU A 1 201 ? 15.504 -7.719 -18.596 1.00 86.25 201 GLU A C 1
ATOM 1551 O O . GLU A 1 201 ? 14.819 -6.786 -19.013 1.00 86.25 201 GLU A O 1
ATOM 1556 N N . ASP A 1 202 ? 15.494 -8.073 -17.308 1.00 85.94 202 ASP A N 1
ATOM 1557 C CA . ASP A 1 202 ? 14.606 -7.448 -16.313 1.00 85.94 202 ASP A CA 1
ATOM 1558 C C . ASP A 1 202 ? 14.891 -5.950 -16.128 1.00 85.94 202 ASP A C 1
ATOM 1560 O O . ASP A 1 202 ? 13.971 -5.136 -16.003 1.00 85.94 202 ASP A O 1
ATOM 1564 N N . VAL A 1 203 ? 16.170 -5.560 -16.149 1.00 88.56 203 VAL A N 1
ATOM 1565 C CA . VAL A 1 203 ? 16.576 -4.150 -16.060 1.00 88.56 203 VAL A CA 1
ATOM 1566 C C . VAL A 1 203 ? 16.118 -3.387 -17.302 1.00 88.56 203 VAL A C 1
ATOM 1568 O O . VAL A 1 203 ? 15.529 -2.312 -17.177 1.00 88.56 203 VAL A O 1
ATOM 1571 N N . SER A 1 204 ? 16.344 -3.940 -18.496 1.00 89.88 204 SER A N 1
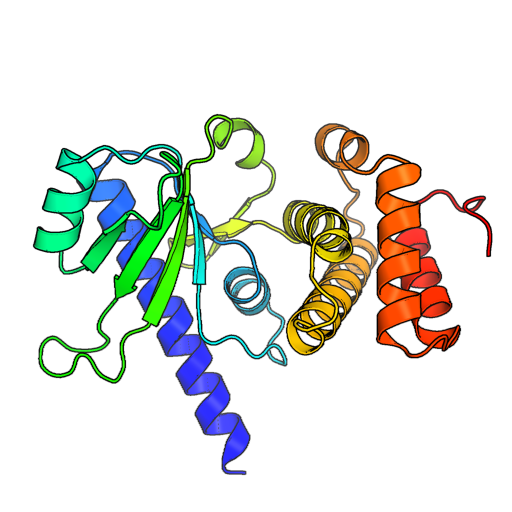ATOM 1572 C CA . SER A 1 204 ? 15.889 -3.361 -19.763 1.00 89.88 204 SER A CA 1
ATOM 1573 C C . SER A 1 204 ? 14.366 -3.248 -19.817 1.00 89.88 204 SER A C 1
ATOM 1575 O O . SER A 1 204 ? 13.842 -2.212 -20.227 1.00 89.88 204 SER A O 1
ATOM 1577 N N . MET A 1 205 ? 13.648 -4.267 -19.345 1.00 90.19 205 MET A N 1
ATOM 1578 C CA . MET A 1 205 ? 12.192 -4.265 -19.280 1.00 90.19 205 MET A CA 1
ATOM 1579 C C . MET A 1 205 ? 11.686 -3.176 -18.327 1.00 90.19 205 MET A C 1
ATOM 1581 O O . MET A 1 205 ? 10.843 -2.368 -18.719 1.00 90.19 205 MET A O 1
ATOM 1585 N N . ALA A 1 206 ? 12.238 -3.063 -17.115 1.00 89.88 206 ALA A N 1
ATOM 1586 C CA . ALA A 1 206 ? 11.867 -1.978 -16.206 1.00 89.88 206 ALA A CA 1
ATOM 1587 C C . ALA A 1 206 ? 12.171 -0.593 -16.787 1.00 89.88 206 ALA A C 1
ATOM 1589 O O . ALA A 1 206 ? 11.320 0.294 -16.706 1.00 89.88 206 ALA A O 1
ATOM 1590 N N . LYS A 1 207 ? 13.330 -0.399 -17.431 1.00 91.81 207 LYS A N 1
ATOM 1591 C CA . LYS A 1 207 ? 13.643 0.861 -18.128 1.00 91.81 207 LYS A CA 1
ATOM 1592 C C . LYS A 1 207 ? 12.595 1.181 -19.189 1.00 91.81 207 LYS A C 1
ATOM 1594 O O . LYS A 1 207 ? 12.115 2.311 -19.231 1.00 91.81 207 LYS A O 1
ATOM 1599 N N . PHE A 1 208 ? 12.208 0.199 -20.004 1.00 91.38 208 PHE A N 1
ATOM 1600 C CA . PHE A 1 208 ? 11.190 0.373 -21.037 1.00 91.38 208 PHE A CA 1
ATOM 1601 C C . PHE A 1 208 ? 9.861 0.859 -20.445 1.00 91.38 208 PHE A C 1
ATOM 1603 O O . PHE A 1 208 ? 9.381 1.930 -20.817 1.00 91.38 208 PHE A O 1
ATOM 1610 N N . PHE A 1 209 ? 9.292 0.142 -19.474 1.00 91.25 209 PHE A N 1
ATOM 1611 C CA . PHE A 1 209 ? 7.994 0.515 -18.904 1.00 91.25 209 PHE A CA 1
ATOM 1612 C C . PHE A 1 209 ? 8.037 1.839 -18.128 1.00 91.25 209 PHE A C 1
ATOM 1614 O O . PHE A 1 209 ? 7.110 2.642 -18.238 1.00 91.25 209 PHE A O 1
ATOM 1621 N N . LEU A 1 210 ? 9.121 2.124 -17.397 1.00 92.44 210 LEU A N 1
ATOM 1622 C CA . LEU A 1 210 ? 9.268 3.397 -16.685 1.00 92.44 210 LEU A CA 1
ATOM 1623 C C . LEU A 1 210 ? 9.443 4.593 -17.641 1.00 92.44 210 LEU A C 1
ATOM 1625 O O . LEU A 1 210 ? 8.939 5.677 -17.336 1.00 92.44 210 LEU A O 1
ATOM 1629 N N . LYS A 1 211 ? 10.092 4.410 -18.803 1.00 92.62 211 LYS A N 1
ATOM 1630 C CA . LYS A 1 211 ? 10.150 5.421 -19.879 1.00 92.62 211 LYS A CA 1
ATOM 1631 C C . LYS A 1 211 ? 8.766 5.635 -20.503 1.00 92.62 211 LYS A C 1
ATOM 1633 O O . LYS A 1 211 ? 8.319 6.774 -20.618 1.00 92.62 211 LYS A O 1
ATOM 1638 N N . MET A 1 212 ? 8.040 4.557 -20.816 1.00 90.44 212 MET A N 1
ATOM 1639 C CA . MET A 1 212 ? 6.677 4.617 -21.374 1.00 90.44 212 MET A CA 1
ATOM 1640 C C . MET A 1 212 ? 5.685 5.339 -20.446 1.00 90.44 212 MET A C 1
ATOM 1642 O O . MET A 1 212 ? 4.845 6.116 -20.907 1.00 90.44 212 MET A O 1
ATOM 1646 N N . ALA A 1 213 ? 5.815 5.129 -19.134 1.00 91.19 213 ALA A N 1
ATOM 1647 C CA . ALA A 1 213 ? 5.030 5.809 -18.104 1.00 91.19 213 ALA A CA 1
ATOM 1648 C C . ALA A 1 213 ? 5.531 7.233 -17.777 1.00 91.19 213 ALA A C 1
ATOM 1650 O O . ALA A 1 213 ? 4.958 7.900 -16.916 1.00 91.19 213 ALA A O 1
ATOM 1651 N N . LYS A 1 214 ? 6.593 7.712 -18.446 1.00 91.56 214 LYS A N 1
ATOM 1652 C CA . LYS A 1 214 ? 7.242 9.018 -18.214 1.00 91.56 214 LYS A CA 1
ATOM 1653 C C . LYS A 1 214 ? 7.685 9.231 -16.760 1.00 91.56 214 LYS A C 1
ATOM 1655 O O . LYS A 1 214 ? 7.651 10.349 -16.252 1.00 91.56 214 LYS A O 1
ATOM 1660 N N . ILE A 1 215 ? 8.085 8.153 -16.085 1.00 90.56 215 ILE A N 1
ATOM 1661 C CA . ILE A 1 215 ? 8.587 8.184 -14.704 1.00 90.56 215 ILE A CA 1
ATOM 1662 C C . ILE A 1 215 ? 10.078 8.520 -14.685 1.00 90.56 215 ILE A C 1
ATOM 1664 O O . ILE A 1 215 ? 10.535 9.240 -13.801 1.00 90.56 215 ILE A O 1
ATOM 1668 N N . ILE A 1 216 ? 10.821 8.026 -15.675 1.00 90.50 216 ILE A N 1
ATOM 1669 C CA . ILE A 1 216 ? 12.239 8.337 -15.880 1.00 90.50 216 ILE A CA 1
ATOM 1670 C C . ILE A 1 216 ? 12.424 9.027 -17.238 1.00 90.50 216 ILE A C 1
ATOM 1672 O O . ILE A 1 216 ? 11.633 8.778 -18.154 1.00 90.50 216 ILE A O 1
ATOM 1676 N N . PRO A 1 217 ? 13.439 9.896 -17.397 1.00 84.06 217 PRO A N 1
ATOM 1677 C CA . PRO A 1 217 ? 13.692 10.552 -18.675 1.00 84.06 217 PRO A CA 1
ATOM 1678 C C . PRO A 1 217 ? 14.142 9.545 -19.743 1.00 84.06 217 PRO A C 1
ATOM 1680 O O . PRO A 1 217 ? 14.772 8.533 -19.436 1.00 84.06 217 PRO A O 1
ATOM 1683 N N . GLU A 1 218 ? 13.879 9.848 -21.018 1.00 80.31 218 GLU A N 1
ATOM 1684 C CA . GLU A 1 218 ? 14.332 9.009 -22.143 1.00 80.31 218 GLU A CA 1
ATOM 1685 C C . GLU A 1 218 ? 15.858 8.853 -22.168 1.00 80.31 218 GLU A C 1
ATOM 1687 O O . GLU A 1 218 ? 16.370 7.786 -22.508 1.00 80.31 218 GLU A O 1
ATOM 1692 N N . SER A 1 219 ? 16.565 9.900 -21.730 1.00 79.19 219 SER A N 1
ATOM 1693 C CA . SER A 1 219 ? 18.020 9.957 -21.609 1.00 79.19 219 SER A CA 1
ATOM 1694 C C . SER A 1 219 ? 18.585 9.203 -20.403 1.00 79.19 219 SER A C 1
ATOM 1696 O O . SER A 1 219 ? 19.798 9.224 -20.216 1.00 79.19 219 SER A O 1
ATOM 1698 N N . PHE A 1 220 ? 17.750 8.588 -19.553 1.00 79.00 220 PHE A N 1
ATOM 1699 C CA . PHE A 1 220 ? 18.240 7.739 -18.46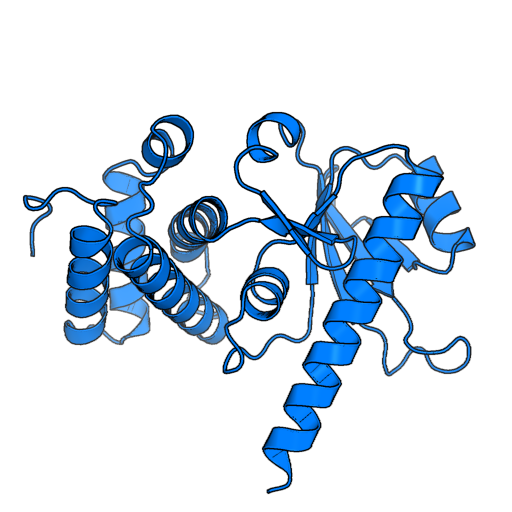8 1.00 79.00 220 PHE A CA 1
ATOM 1700 C C . PHE A 1 220 ? 18.926 6.517 -19.098 1.00 79.00 220 PHE A C 1
ATOM 1702 O O . PHE A 1 220 ? 18.257 5.711 -19.759 1.00 79.00 220 PHE A O 1
ATOM 1709 N N . GLU A 1 221 ? 20.256 6.463 -18.962 1.00 70.50 221 GLU A N 1
ATOM 1710 C CA . GLU A 1 221 ? 21.158 5.579 -19.715 1.00 70.50 221 GLU A CA 1
ATOM 1711 C C . GLU A 1 221 ? 20.768 4.098 -19.628 1.00 70.50 221 GLU A C 1
ATOM 1713 O O . GLU A 1 221 ? 20.203 3.651 -18.624 1.00 70.50 221 GLU A O 1
ATOM 1718 N N . ASP A 1 222 ? 21.094 3.348 -20.686 1.00 56.12 222 ASP A N 1
ATOM 1719 C CA . ASP A 1 222 ? 21.000 1.883 -20.777 1.00 56.12 222 ASP A CA 1
ATOM 1720 C C . ASP A 1 222 ? 22.160 1.172 -20.065 1.00 56.12 222 ASP A C 1
ATOM 1722 O O . ASP A 1 222 ? 23.315 1.636 -20.159 1.00 56.12 222 ASP A O 1
#

Foldseek 3Di:
DVPLVVLVVQLVQLVVQLQLCQVQLCVLPVWDKAKADQNLLVLQPPSVGDDQAIEIAIQDDDPSSQVSCVVSQWHKDADDPDPFWIKIWHDPDPPDSPNIHIYIYGHDNVVVVQQVQWDQGPNHTYGALLQRLLVLLQCLLVDDPVVLVVNVSSLVSNLVSLVVLLVVVPARDPVSLVSCDPVSNVSSLVSQCVSVVNDCPSSVSSLVSCVSSVSDPPPSDD

Organism: Coprinopsis cinerea (strain Okayama-7 / 130 / ATCC MYA-4618 / FGSC 9003) (NCBI:txid240176)

Radius of gyration: 18.05 Å; chains: 1; bounding box: 38×43×46 Å

Secondary structure (DSSP, 8-state):
-HHHHHHHHHHHHHHHHHHHHHHHHHHHH---EEEEHHHHHHHTT-TT---SSEEEEES---HHHHHHHHHTT-EEEE-TT-TTEEEEEE-SSSS-GGGPEEEEEEE-TTHHHHGGGEEEETTEEEE-HHHHHHHHHHHGGGS-GGGHHHHHHHHHHHHHHHHHHHHTTPPPPHHHHTTS-HHHHHHHHHHHHHHTTT-HHHHHHHHHHHHHTTSS-TTS--